Protein AF-W4IK57-F1 (afdb_monomer_lite)

Secondary structure (DSSP, 8-state):
--HHHHHHHHHHHHHHHHHHHHHHT---EE-SS---EE----------PBPGGG--TT-EEEEEEEEE-SSEEEEE-SBSSPEEEEHHHHHS-GGGSSS--PPPPP-TT-EEEEEEEEEEETTTTEEEEESS-HHHHHHHHHHTT-S-HHHHTTTS---HHHHHHHHHHHHHHHHHHHHHHHHHHHHHHHHH--

Sequence (194 aa):
MTYQQNIYKHKKNEEKIDEIKEKLGLQFQLNKDSQDLMYIKEENKKKKLKKITDFKIEDEVNGTVKFINEEGAYIDIGCKTLAFLNLGHYNKDPNNFLNNRKKKKIEINDYIKNLKIRKIDILNNRIEVSVYDMQGEACLRILNQQETLREQNKYIPCSSFITHNYHMINYIKKYNELKKKKKMYTIYLKKINS

pLDDT: mean 72.17, std 16.96, range [39.22, 96.5]

InterPro domains:
  IPR003029 S1 domain [SM00316] (56-132)
  IPR012340 Nucleic acid-binding, OB-fold [G3DSA:2.40.50.140] (39-135)
  IPR012340 Nucleic acid-binding, OB-fold [SSF50249] (52-134)

Organism: NCBI:txid1036726

Structure (mmCIF, N/CA/C/O backbone):
data_AF-W4IK57-F1
#
_entry.id   AF-W4IK57-F1
#
loop_
_atom_site.group_PDB
_atom_site.id
_atom_site.type_symbol
_atom_site.label_atom_id
_atom_site.label_alt_id
_atom_site.label_comp_id
_atom_site.label_asym_id
_atom_site.label_entity_id
_atom_site.label_seq_id
_atom_site.pdbx_PDB_ins_code
_atom_site.Cartn_x
_atom_site.Cartn_y
_atom_site.Cartn_z
_atom_site.occupancy
_atom_site.B_iso_or_equiv
_atom_site.auth_seq_id
_atom_site.auth_comp_id
_atom_site.auth_asym_id
_atom_site.auth_atom_id
_atom_site.pdbx_PDB_model_num
ATOM 1 N N . MET A 1 1 ? -47.002 24.600 49.546 1.00 46.81 1 MET A N 1
ATOM 2 C CA . MET A 1 1 ? -46.772 23.703 48.393 1.00 46.81 1 MET A CA 1
ATOM 3 C C . MET A 1 1 ? -46.466 22.319 48.934 1.00 46.81 1 MET A C 1
ATOM 5 O O . MET A 1 1 ? -45.585 22.192 49.772 1.00 46.81 1 MET A O 1
ATOM 9 N N . THR A 1 2 ? -47.289 21.337 48.578 1.00 42.53 2 THR A N 1
ATOM 10 C CA . THR A 1 2 ? -47.325 19.984 49.161 1.00 42.53 2 THR A CA 1
ATOM 11 C C . THR A 1 2 ? -46.172 19.107 48.655 1.00 42.53 2 THR A C 1
ATOM 13 O O . THR A 1 2 ? -45.685 19.298 47.543 1.00 42.53 2 THR A O 1
ATOM 16 N N . TYR A 1 3 ? -45.755 18.115 49.453 1.00 39.31 3 TYR A N 1
ATOM 17 C CA . TYR A 1 3 ? -44.656 17.168 49.171 1.00 39.31 3 TYR A CA 1
ATOM 18 C C . TYR A 1 3 ? -44.679 16.560 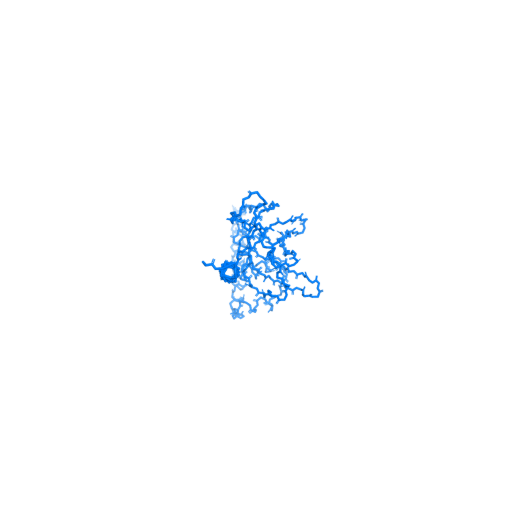47.750 1.00 39.31 3 TYR A C 1
ATOM 20 O O . TYR A 1 3 ? -43.630 16.353 47.143 1.00 39.31 3 TYR A O 1
ATOM 28 N N . GLN A 1 4 ? -45.865 16.340 47.173 1.00 39.22 4 GLN A N 1
ATOM 29 C CA . GLN A 1 4 ? -46.029 15.823 45.807 1.00 39.22 4 GLN A CA 1
ATOM 30 C C . GLN A 1 4 ? -45.520 16.780 44.713 1.00 39.22 4 GLN A C 1
ATOM 32 O O . GLN A 1 4 ? -45.022 16.317 43.688 1.00 39.22 4 GLN A O 1
ATOM 37 N N . GLN A 1 5 ? -45.584 18.100 44.924 1.00 40.47 5 GLN A N 1
ATOM 38 C CA . GLN A 1 5 ? -45.102 19.094 43.952 1.00 40.47 5 GLN A CA 1
ATOM 39 C C . GLN A 1 5 ? -43.566 19.106 43.852 1.00 40.47 5 GLN A C 1
ATOM 41 O O . GLN A 1 5 ? -43.027 19.353 42.773 1.00 40.47 5 GLN A O 1
ATOM 46 N N . ASN A 1 6 ? -42.862 18.773 44.940 1.00 43.53 6 ASN A N 1
ATOM 47 C CA . ASN A 1 6 ? -41.397 18.698 44.962 1.00 43.53 6 ASN A CA 1
ATOM 48 C C . ASN A 1 6 ? -40.867 17.433 44.264 1.00 43.53 6 ASN A C 1
ATOM 50 O O . ASN A 1 6 ? -39.885 17.514 43.530 1.00 43.53 6 ASN A O 1
ATOM 54 N N . ILE A 1 7 ? -41.558 16.295 44.401 1.00 42.56 7 ILE A N 1
ATOM 55 C CA . ILE A 1 7 ? -41.205 15.042 43.706 1.00 42.56 7 ILE A CA 1
ATOM 56 C C . ILE A 1 7 ? -41.394 15.190 42.187 1.00 42.56 7 ILE A C 1
ATOM 58 O O . ILE A 1 7 ? -40.529 14.790 41.410 1.00 42.56 7 ILE A O 1
ATOM 62 N N . TYR A 1 8 ? -42.489 15.830 41.754 1.00 42.59 8 TYR A N 1
ATOM 63 C CA . TYR A 1 8 ? -42.741 16.106 40.334 1.00 42.59 8 TYR A CA 1
ATOM 64 C C . TYR A 1 8 ? -41.705 17.059 39.721 1.00 42.59 8 TYR A C 1
ATOM 66 O O . TYR A 1 8 ? -41.295 16.858 38.579 1.00 42.59 8 TYR A O 1
ATOM 74 N N . LYS A 1 9 ? -41.252 18.080 40.464 1.00 41.81 9 LYS A N 1
ATOM 75 C CA . LYS A 1 9 ? -40.189 18.994 40.006 1.00 41.81 9 LYS A CA 1
ATOM 76 C C . LYS A 1 9 ? -38.824 18.307 39.889 1.00 41.81 9 LYS A C 1
ATOM 78 O O . LYS A 1 9 ? -38.106 18.604 38.940 1.00 41.81 9 LYS A O 1
ATOM 83 N N . HIS A 1 10 ? -38.487 17.391 40.801 1.00 44.09 10 HIS A N 1
ATOM 84 C CA . HIS A 1 10 ? -37.250 16.605 40.723 1.00 44.09 10 HIS A CA 1
ATOM 85 C C . HIS A 1 10 ? -37.247 15.640 39.528 1.00 44.09 10 HIS A C 1
ATOM 87 O O . HIS A 1 10 ? -36.314 15.688 38.730 1.00 44.09 10 HIS A O 1
ATOM 93 N N . LYS A 1 11 ? -38.324 14.863 39.324 1.00 47.03 11 LYS A N 1
ATOM 94 C CA . LYS A 1 11 ? -38.443 13.942 38.173 1.00 47.03 11 LYS A CA 1
ATOM 95 C C . LYS A 1 11 ? -38.359 14.652 36.820 1.00 47.03 11 LYS A C 1
ATOM 97 O O . LYS A 1 11 ? -37.667 14.198 35.918 1.00 47.03 11 LYS A O 1
ATOM 102 N N . LYS A 1 12 ? -39.014 15.811 36.695 1.00 45.22 12 LYS A N 1
ATOM 103 C CA . LYS A 1 12 ? -39.032 16.595 35.448 1.00 45.22 12 LYS A CA 1
ATOM 104 C C . LYS A 1 12 ? -37.672 17.224 35.105 1.00 45.22 12 LYS A C 1
ATOM 106 O O . LYS A 1 12 ? -37.439 17.588 33.954 1.00 45.22 12 LYS A O 1
ATOM 111 N N . ASN A 1 13 ? -36.790 17.385 36.096 1.00 52.31 13 ASN A N 1
ATOM 112 C CA . ASN A 1 13 ? -35.417 17.845 35.887 1.00 52.31 13 ASN A CA 1
ATOM 113 C C . ASN A 1 13 ? -34.471 16.692 35.522 1.00 52.31 13 ASN A C 1
ATOM 115 O O . ASN A 1 13 ? -33.588 16.910 34.699 1.00 52.31 13 ASN A O 1
ATOM 119 N N . GLU A 1 14 ? -34.667 15.484 36.061 1.00 54.06 14 GLU A N 1
ATOM 120 C CA . GLU A 1 14 ? -33.891 14.293 35.670 1.00 54.06 14 GLU A CA 1
ATOM 121 C C . GLU A 1 14 ? -34.110 13.926 34.194 1.00 54.06 14 GLU A C 1
ATOM 123 O O . GLU A 1 14 ? -33.135 13.783 33.459 1.00 54.06 14 GLU A O 1
ATOM 128 N N . GLU A 1 15 ? -35.365 13.912 33.725 1.00 53.97 15 GLU A N 1
ATOM 129 C CA . GLU A 1 15 ? -35.702 13.626 32.316 1.00 53.97 15 GLU A CA 1
ATOM 130 C C . GLU A 1 15 ? -35.037 14.618 31.342 1.00 53.97 15 GLU A C 1
ATOM 132 O O . GLU A 1 15 ? -34.512 14.230 30.300 1.00 53.97 15 GLU A O 1
ATOM 137 N N . LYS A 1 16 ? -34.970 15.907 31.707 1.00 62.59 16 LYS A N 1
ATOM 138 C CA . LYS A 1 16 ? -34.282 16.929 30.900 1.00 62.59 16 LYS A CA 1
ATOM 139 C C . LYS A 1 16 ? -32.769 16.768 30.892 1.00 62.59 16 LYS A C 1
ATOM 141 O O . LYS A 1 16 ? -32.129 17.082 29.892 1.00 62.59 16 LYS A O 1
ATOM 146 N N . ILE A 1 17 ? -32.184 16.348 32.010 1.00 62.62 17 ILE A N 1
ATOM 147 C CA . ILE A 1 17 ? -30.738 16.161 32.114 1.00 62.62 17 ILE A CA 1
ATOM 148 C C . ILE A 1 17 ? -30.309 15.001 31.215 1.00 62.62 17 ILE A C 1
ATOM 150 O O . ILE A 1 17 ? -29.312 15.136 30.512 1.00 62.62 17 ILE A O 1
ATOM 154 N N . ASP A 1 18 ? -31.064 13.906 31.174 1.00 64.19 18 ASP A N 1
ATOM 155 C CA . ASP A 1 18 ? -30.718 12.750 30.345 1.00 64.19 18 ASP A CA 1
ATOM 156 C C . ASP A 1 18 ? -30.836 13.046 28.838 1.00 64.19 18 ASP A C 1
ATOM 158 O O . ASP A 1 18 ? -29.925 12.698 28.084 1.00 64.19 18 ASP A O 1
ATOM 162 N N . GLU A 1 19 ? -31.837 13.823 28.405 1.00 67.19 19 GLU A N 1
ATOM 163 C CA . GLU A 1 19 ? -31.912 14.333 27.022 1.00 67.19 19 GLU A CA 1
ATOM 164 C C . GLU A 1 19 ? -30.722 15.242 26.655 1.00 67.19 19 GLU A C 1
ATOM 166 O O . GLU A 1 19 ? -30.210 15.213 25.530 1.00 67.19 19 GLU A O 1
ATOM 171 N N . ILE A 1 20 ? -30.261 16.069 27.601 1.00 65.00 20 ILE A N 1
ATOM 172 C CA . ILE A 1 20 ? -29.102 16.954 27.413 1.00 65.00 20 ILE A CA 1
ATOM 173 C C . ILE A 1 20 ? -27.806 16.134 27.327 1.00 65.00 20 ILE A C 1
ATOM 175 O O . ILE A 1 20 ? -26.961 16.423 26.476 1.00 65.00 20 ILE A O 1
ATOM 179 N N . LYS A 1 21 ? -27.655 15.088 28.151 1.00 63.75 21 LYS A N 1
ATOM 180 C CA . LYS A 1 21 ? -26.516 14.156 28.091 1.00 63.75 21 LYS A CA 1
ATOM 181 C C . LYS A 1 21 ? -26.449 13.436 26.748 1.00 63.75 21 LYS A C 1
ATOM 183 O O . LYS A 1 21 ? -25.367 13.332 26.171 1.00 63.75 21 LYS A O 1
ATOM 188 N N . GLU A 1 22 ? -27.593 12.987 26.235 1.00 65.94 22 GLU A N 1
ATOM 189 C CA . GLU A 1 22 ? -27.680 12.278 24.958 1.00 65.94 22 GLU A CA 1
ATOM 190 C C . GLU A 1 22 ? -27.356 13.200 23.771 1.00 65.94 22 GLU A C 1
ATOM 192 O O . GLU A 1 22 ? -26.532 12.842 22.928 1.00 65.94 22 GLU A O 1
ATOM 197 N N . LYS A 1 23 ? -27.887 14.434 23.752 1.00 67.25 23 LYS A N 1
ATOM 198 C CA . LYS A 1 23 ? -27.545 15.445 22.729 1.00 67.25 23 LYS A CA 1
ATOM 199 C C . LYS A 1 23 ? -26.074 15.850 22.733 1.00 67.25 23 LYS A C 1
ATOM 201 O O . LYS A 1 23 ? -25.518 16.119 21.670 1.00 67.25 23 LYS A O 1
ATOM 206 N N . LEU A 1 24 ? -25.456 15.935 23.909 1.00 59.22 24 LEU A N 1
ATOM 207 C CA . LEU A 1 24 ? -24.045 16.305 24.045 1.00 59.22 24 LEU A CA 1
ATOM 208 C C . LEU A 1 24 ? -23.099 15.107 23.864 1.00 59.22 24 LEU A C 1
ATOM 210 O O . LEU A 1 24 ? -21.902 15.306 23.673 1.00 59.22 24 LEU A O 1
ATOM 214 N N . GLY A 1 25 ? -23.615 13.874 23.901 1.00 53.94 25 GLY A N 1
ATOM 215 C CA . GLY A 1 25 ? -22.829 12.648 23.765 1.00 53.94 25 GLY A CA 1
ATOM 216 C C . GLY A 1 25 ? -21.861 12.394 24.925 1.00 53.94 25 GLY A C 1
ATOM 217 O O . GLY A 1 25 ? -20.880 11.673 24.729 1.00 53.94 25 GLY A O 1
ATOM 218 N N . LEU A 1 26 ? -22.124 12.986 26.097 1.00 57.41 26 LEU A N 1
ATOM 219 C CA . LEU A 1 26 ? -21.254 12.980 27.277 1.00 57.41 26 LEU A CA 1
ATOM 220 C C . LEU A 1 26 ? -21.851 12.124 28.404 1.00 57.41 26 LEU A C 1
ATOM 222 O O . LEU A 1 26 ? -23.035 12.220 28.721 1.00 57.41 26 LEU A O 1
ATOM 226 N N . GLN A 1 27 ? -21.011 11.309 29.041 1.00 53.41 27 GLN A N 1
ATOM 227 C CA . GLN A 1 27 ? -21.358 10.530 30.233 1.00 53.41 27 GLN A CA 1
ATOM 228 C C . GLN A 1 27 ? -20.877 11.288 31.479 1.00 53.41 27 GLN A C 1
ATOM 230 O O . GLN A 1 27 ? -19.685 11.555 31.614 1.00 53.41 27 GLN A O 1
ATOM 235 N N . PHE A 1 28 ? -21.791 11.621 32.392 1.00 54.84 28 PHE A N 1
ATOM 236 C CA . PHE A 1 28 ? -21.461 12.264 33.669 1.00 54.84 28 PHE A CA 1
ATOM 237 C C . PHE A 1 28 ? -21.704 11.282 34.816 1.00 54.84 28 PHE A C 1
ATOM 239 O O . PHE A 1 28 ? -22.744 10.623 34.847 1.00 54.84 28 PHE A O 1
ATOM 246 N N . GLN A 1 29 ? -20.775 11.208 35.769 1.00 54.28 29 GLN A N 1
ATOM 247 C CA . GLN A 1 29 ? -20.995 10.540 37.053 1.00 54.28 29 GLN A CA 1
ATOM 248 C C . GLN A 1 29 ? -21.170 11.583 38.157 1.00 54.28 29 GLN A C 1
ATOM 250 O O . GLN A 1 29 ? -20.551 12.645 38.125 1.00 54.28 29 GLN A O 1
ATOM 255 N N . LEU A 1 30 ? -22.031 11.264 39.123 1.00 51.97 30 LEU A N 1
ATOM 256 C CA . LEU A 1 30 ? -22.224 12.051 40.337 1.00 51.97 30 LEU A CA 1
ATOM 257 C C . LEU A 1 30 ? -21.128 11.691 41.341 1.00 51.97 30 LEU A C 1
ATOM 259 O O . LEU A 1 30 ? -20.872 10.507 41.581 1.00 51.97 30 LEU A O 1
ATOM 263 N N . ASN A 1 31 ? -20.488 12.701 41.925 1.00 47.56 31 ASN A N 1
ATOM 264 C CA . ASN A 1 31 ? -19.551 12.485 43.017 1.00 47.56 31 ASN A CA 1
ATOM 265 C C . ASN A 1 31 ? -20.332 12.080 44.284 1.00 47.56 31 ASN A C 1
ATOM 267 O O . ASN A 1 31 ? -21.442 12.558 44.515 1.00 47.56 31 ASN A O 1
ATOM 271 N N . LYS A 1 32 ? -19.789 11.167 45.098 1.00 54.94 32 LYS A N 1
ATOM 272 C CA . LYS A 1 32 ? -20.496 10.673 46.297 1.00 54.94 32 LYS A CA 1
ATOM 273 C C . LYS A 1 32 ? -20.565 11.717 47.418 1.00 54.94 32 LYS A C 1
ATOM 275 O O . LYS A 1 32 ? -21.473 11.634 48.239 1.00 54.94 32 LYS A O 1
ATOM 280 N N . ASP A 1 33 ? -19.675 12.711 47.389 1.00 56.62 33 ASP A N 1
ATOM 281 C CA . ASP A 1 33 ? -19.548 13.727 48.442 1.00 56.62 33 ASP A CA 1
ATOM 282 C C . ASP A 1 33 ? -20.105 15.108 48.047 1.00 56.62 33 ASP A C 1
ATOM 284 O O . ASP A 1 33 ? -20.396 15.931 48.913 1.00 56.62 33 ASP A O 1
ATOM 288 N N . SER A 1 34 ? -20.319 15.369 46.754 1.00 56.97 34 SER A N 1
ATOM 289 C CA . SER A 1 34 ? -21.008 16.569 46.271 1.00 56.97 34 SER A CA 1
ATOM 290 C C . SER A 1 34 ? -21.858 16.230 45.046 1.00 56.97 34 SER A C 1
ATOM 292 O O . SER A 1 34 ? -21.404 15.556 44.126 1.00 56.97 34 SER A O 1
ATOM 294 N N . GLN A 1 35 ? -23.109 16.696 45.010 1.00 56.97 35 GLN A N 1
ATOM 295 C CA . GLN A 1 35 ? -24.047 16.487 43.891 1.00 56.97 35 GLN A CA 1
ATOM 296 C C . GLN A 1 35 ? -23.666 17.279 42.619 1.00 56.97 35 GLN A C 1
ATOM 298 O O . GLN A 1 35 ? -24.516 17.555 41.773 1.00 56.97 35 GLN A O 1
ATOM 303 N N . ASP A 1 36 ? -22.394 17.645 42.471 1.00 58.22 36 ASP A N 1
ATOM 304 C CA . ASP A 1 36 ? -21.886 18.407 41.341 1.00 58.22 36 ASP A CA 1
ATOM 305 C C . ASP A 1 36 ? -21.540 17.470 40.177 1.00 58.22 36 ASP A C 1
ATOM 307 O O . ASP A 1 36 ? -20.894 16.430 40.337 1.00 58.22 36 ASP A O 1
ATOM 311 N N . LEU A 1 37 ? -21.971 17.847 38.972 1.00 57.91 37 LEU A N 1
ATOM 312 C CA . LEU A 1 37 ? -21.648 17.135 37.736 1.00 57.91 37 LEU A CA 1
ATOM 313 C C . LEU A 1 37 ? -20.212 17.478 37.315 1.00 57.91 37 LEU A C 1
ATOM 315 O O . LEU A 1 37 ? -19.945 18.598 36.882 1.00 57.91 37 LEU A O 1
ATOM 319 N N . MET A 1 38 ? -19.285 16.520 37.395 1.00 56.66 38 MET A N 1
ATOM 320 C CA . MET A 1 38 ? -17.921 16.705 36.886 1.00 56.66 38 MET A CA 1
ATOM 321 C C . MET A 1 38 ? -17.820 16.253 35.419 1.00 56.66 38 MET A C 1
ATOM 323 O O . MET A 1 38 ? -18.253 15.155 35.068 1.00 56.66 38 MET A O 1
ATOM 327 N N . TYR A 1 39 ? -17.227 17.086 34.551 1.00 50.75 39 TYR A N 1
ATOM 328 C CA . TYR A 1 39 ? -16.867 16.692 33.183 1.00 50.75 39 TYR A CA 1
ATOM 329 C C . TYR A 1 39 ? -15.747 15.648 33.237 1.00 50.75 39 TYR A C 1
ATOM 331 O O . TYR A 1 39 ? -14.595 15.971 33.532 1.00 50.75 39 TYR A O 1
ATOM 339 N N . ILE A 1 40 ? -16.076 14.395 32.929 1.00 53.38 40 ILE A N 1
ATOM 340 C CA . ILE A 1 40 ? -15.070 13.371 32.666 1.00 53.38 40 ILE A CA 1
ATOM 341 C C . ILE A 1 40 ? -14.587 13.621 31.239 1.00 53.38 40 ILE A C 1
ATOM 343 O O . ILE A 1 40 ? -15.314 13.384 30.275 1.00 53.38 40 ILE A O 1
ATOM 347 N N . LYS A 1 41 ? -13.358 14.131 31.095 1.00 51.22 41 LYS A N 1
ATOM 348 C CA . LYS A 1 41 ? -12.648 14.143 29.812 1.00 51.22 41 LYS A CA 1
ATOM 349 C C . LYS A 1 41 ? -12.646 12.704 29.315 1.00 51.22 41 LYS A C 1
ATOM 351 O O . LYS A 1 41 ? -11.975 11.885 29.930 1.00 51.22 41 LYS A O 1
ATOM 356 N N . GLU A 1 42 ? -13.439 12.401 28.283 1.00 51.84 42 GLU A N 1
ATOM 357 C CA . GLU A 1 42 ? -13.600 11.038 27.770 1.00 51.84 42 GLU A CA 1
ATOM 358 C C . GLU A 1 42 ? -12.218 10.413 27.552 1.00 51.84 42 GLU A C 1
ATOM 360 O O . GLU A 1 42 ? -11.521 10.722 26.581 1.00 51.84 42 GLU A O 1
ATOM 365 N N . GLU A 1 43 ? -11.799 9.538 28.464 1.00 48.25 43 GLU A N 1
ATOM 366 C CA . GLU A 1 43 ? -10.648 8.691 28.227 1.00 48.25 43 GLU A CA 1
ATOM 367 C C . GLU A 1 43 ? -11.058 7.706 27.142 1.00 48.25 43 GLU A C 1
ATOM 369 O O . GLU A 1 43 ? -11.754 6.725 27.382 1.00 48.25 43 GLU A O 1
ATOM 374 N N . ASN A 1 44 ? -10.659 8.045 25.915 1.00 51.19 44 ASN A N 1
ATOM 375 C CA . ASN A 1 44 ? -10.627 7.191 24.741 1.00 51.19 44 ASN A CA 1
ATOM 376 C C . ASN A 1 44 ? -11.846 6.266 24.618 1.00 51.19 44 ASN A C 1
ATOM 378 O O . ASN A 1 44 ? -11.741 5.066 24.888 1.00 51.19 44 ASN A O 1
ATOM 382 N N . LYS A 1 45 ? -12.973 6.776 24.086 1.00 54.44 45 LYS A N 1
ATOM 383 C CA . LYS A 1 45 ? -13.941 5.912 23.382 1.00 54.44 45 LYS A CA 1
ATOM 384 C C . LYS A 1 45 ? -13.116 4.969 22.508 1.00 54.44 45 LYS A C 1
ATOM 386 O O . LYS A 1 45 ? -12.468 5.439 21.571 1.00 54.44 45 LYS A O 1
ATOM 391 N N . LYS A 1 46 ? -13.067 3.673 22.856 1.00 59.06 46 LYS A N 1
ATOM 392 C CA . LYS A 1 46 ? -12.307 2.660 22.110 1.00 59.06 46 LYS A CA 1
ATOM 393 C C . LYS A 1 46 ? -12.729 2.790 20.654 1.00 59.06 46 LYS A C 1
ATOM 395 O O . LYS A 1 46 ? -13.839 2.392 20.301 1.00 59.06 46 LYS A O 1
ATOM 400 N N . LYS A 1 47 ? -11.880 3.414 19.827 1.00 68.06 47 LYS A N 1
ATOM 401 C CA . LYS A 1 47 ? -12.171 3.616 18.409 1.00 68.06 47 LYS A CA 1
ATOM 402 C C . LYS A 1 47 ? -12.430 2.235 17.833 1.00 68.06 47 LYS A C 1
ATOM 404 O O . LYS A 1 47 ? -11.564 1.364 17.885 1.00 68.06 47 LYS A O 1
ATOM 409 N N . LYS A 1 48 ? -13.654 2.017 17.356 1.00 80.75 48 LYS A N 1
ATOM 410 C CA . LYS A 1 48 ? -14.048 0.747 16.756 1.00 80.75 48 LYS A CA 1
ATOM 411 C C . LYS A 1 48 ? -13.147 0.520 15.545 1.00 80.75 48 LYS A C 1
ATOM 413 O O . LYS A 1 48 ? -13.222 1.273 14.578 1.00 80.75 48 LYS A O 1
ATOM 418 N N . LEU A 1 49 ? -12.273 -0.481 15.635 1.00 87.31 49 LEU A N 1
ATOM 419 C CA . LEU A 1 49 ? -11.356 -0.831 14.555 1.00 87.31 49 LEU A CA 1
ATOM 420 C C . LEU A 1 49 ? -12.153 -1.257 13.319 1.00 87.31 49 LEU A C 1
ATOM 422 O O . LEU A 1 49 ? -13.103 -2.046 13.426 1.00 87.31 49 LEU A O 1
ATOM 426 N N . LYS A 1 50 ? -11.747 -0.740 12.157 1.00 90.06 50 LYS A N 1
ATOM 427 C CA . LYS A 1 50 ? -12.341 -1.077 10.860 1.00 90.06 50 LYS A CA 1
ATOM 428 C C . LYS A 1 50 ? -12.023 -2.524 10.481 1.00 90.06 50 LYS A C 1
ATOM 430 O O . LYS A 1 50 ? -11.001 -3.078 10.894 1.00 90.06 50 LYS A O 1
ATOM 435 N N . LYS A 1 51 ? -12.907 -3.162 9.717 1.00 90.56 51 LYS A N 1
ATOM 436 C CA . LYS A 1 51 ? -12.643 -4.467 9.098 1.00 90.56 51 LYS A CA 1
ATOM 437 C C . LYS A 1 51 ? -11.812 -4.271 7.830 1.00 90.56 51 LYS A C 1
ATOM 439 O O . LYS A 1 51 ? -11.856 -3.213 7.217 1.00 90.56 51 LYS A O 1
ATOM 444 N N . ILE A 1 52 ? -11.125 -5.325 7.393 1.00 90.69 52 ILE A N 1
ATOM 445 C CA . ILE A 1 52 ? -10.365 -5.325 6.134 1.00 90.69 52 ILE A CA 1
ATOM 446 C C . ILE A 1 52 ? -11.234 -4.987 4.911 1.00 90.69 52 ILE A C 1
ATOM 448 O O . ILE A 1 52 ? -10.776 -4.321 3.992 1.00 90.69 52 ILE A O 1
ATOM 452 N N . THR A 1 53 ? -12.508 -5.383 4.935 1.00 89.38 53 THR A N 1
ATOM 453 C CA . THR A 1 53 ? -13.501 -5.109 3.884 1.00 89.38 53 THR A CA 1
ATOM 454 C C . THR A 1 53 ? -13.899 -3.641 3.775 1.00 89.38 53 THR A C 1
ATOM 456 O O . THR A 1 53 ? -14.516 -3.256 2.788 1.00 89.38 53 THR A O 1
ATOM 459 N N . ASP A 1 54 ? -13.587 -2.832 4.789 1.00 91.44 54 ASP A N 1
ATOM 460 C CA . ASP A 1 54 ? -13.927 -1.408 4.813 1.00 91.44 54 ASP A CA 1
ATOM 461 C C . ASP A 1 54 ? -12.890 -0.566 4.053 1.00 91.44 54 ASP A C 1
ATOM 463 O O . ASP A 1 54 ? -13.070 0.641 3.898 1.00 91.44 54 ASP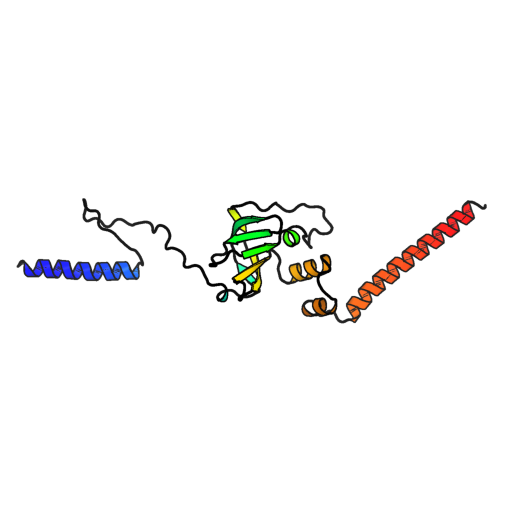 A O 1
ATOM 467 N N . PHE A 1 55 ? -11.805 -1.201 3.605 1.00 92.31 55 PHE A N 1
ATOM 468 C CA . PHE A 1 55 ? -10.722 -0.591 2.853 1.00 92.31 55 PHE A CA 1
ATOM 469 C C . PHE A 1 55 ? -10.762 -1.027 1.389 1.00 92.31 55 PHE A C 1
ATOM 471 O O . PHE A 1 55 ? -11.167 -2.146 1.061 1.00 92.31 55 PHE A O 1
ATOM 478 N N . LYS A 1 56 ? -10.292 -0.148 0.509 1.00 92.44 56 LYS A N 1
ATOM 479 C CA . LYS A 1 56 ? -10.111 -0.401 -0.920 1.00 92.44 56 LYS A CA 1
ATOM 480 C C . LYS A 1 56 ? -8.656 -0.181 -1.316 1.00 92.44 56 LYS A C 1
ATOM 482 O O . LYS A 1 56 ? -7.897 0.510 -0.641 1.00 92.44 56 LYS A O 1
ATOM 487 N N . ILE A 1 57 ? -8.259 -0.808 -2.419 1.00 89.12 57 ILE A N 1
ATOM 488 C CA . ILE A 1 57 ? -6.953 -0.550 -3.037 1.00 89.12 57 ILE A CA 1
ATOM 489 C C . ILE A 1 57 ? -6.899 0.936 -3.441 1.00 89.12 57 ILE A C 1
ATOM 491 O O . ILE A 1 57 ? -7.913 1.480 -3.873 1.00 89.12 57 ILE A O 1
ATOM 495 N N . GLU A 1 58 ? -5.732 1.562 -3.284 1.00 87.00 58 GLU A N 1
ATOM 496 C CA . GLU A 1 58 ? -5.447 3.002 -3.446 1.00 87.00 58 GLU A CA 1
ATOM 497 C C . GLU A 1 58 ? -5.998 3.949 -2.366 1.00 87.00 58 GLU A C 1
ATOM 499 O O . GLU A 1 58 ? -5.705 5.153 -2.413 1.00 87.00 58 GLU A O 1
ATOM 504 N N . ASP A 1 59 ? -6.726 3.443 -1.364 1.00 91.88 59 ASP A N 1
ATOM 505 C CA . ASP A 1 59 ? -7.141 4.273 -0.230 1.00 91.88 59 ASP A CA 1
ATOM 506 C C . ASP A 1 59 ? -5.917 4.863 0.482 1.00 91.88 59 ASP A C 1
ATOM 508 O O . ASP A 1 59 ? -4.902 4.188 0.691 1.00 91.88 59 ASP A O 1
ATOM 512 N N . GLU A 1 60 ? -6.037 6.130 0.882 1.00 94.19 60 GLU A N 1
ATOM 513 C CA . GLU A 1 60 ? -5.043 6.803 1.712 1.00 94.19 60 GLU A CA 1
ATOM 514 C C . GLU A 1 60 ? -5.320 6.551 3.183 1.00 94.19 60 GLU A C 1
ATOM 516 O O . GLU A 1 60 ? -6.398 6.842 3.709 1.00 94.19 60 GLU A O 1
ATOM 521 N N . VAL A 1 61 ? -4.309 6.030 3.862 1.00 94.50 61 VAL A N 1
ATOM 522 C CA . VAL A 1 61 ? -4.343 5.755 5.287 1.00 94.50 61 VAL A CA 1
ATOM 523 C C . VAL A 1 61 ? -3.125 6.357 5.963 1.00 94.50 61 VAL A C 1
ATOM 525 O O . VAL A 1 61 ? -2.052 6.512 5.387 1.00 94.50 61 VAL A O 1
ATOM 528 N N . ASN A 1 62 ? -3.297 6.700 7.230 1.00 95.56 62 ASN A N 1
ATOM 529 C CA . ASN A 1 62 ? -2.198 7.084 8.097 1.00 95.56 62 ASN A CA 1
ATOM 530 C C . AS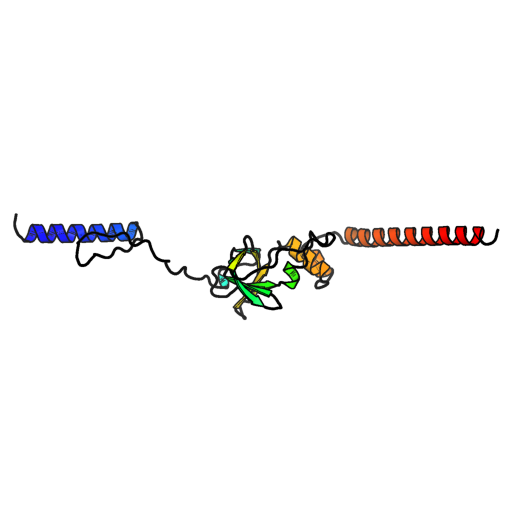N A 1 62 ? -2.041 6.000 9.151 1.00 95.56 62 ASN A C 1
ATOM 532 O O . ASN A 1 62 ? -3.034 5.380 9.542 1.00 95.56 62 ASN A O 1
ATOM 536 N N . GLY A 1 63 ? -0.828 5.801 9.648 1.00 94.69 63 GLY A N 1
ATOM 537 C CA . GLY A 1 63 ? -0.630 4.787 10.664 1.00 94.69 63 GLY A CA 1
ATOM 538 C C . GLY A 1 63 ? 0.639 4.937 11.473 1.00 94.69 63 GLY A C 1
ATOM 539 O O . GLY A 1 63 ? 1.551 5.684 11.124 1.00 94.69 63 GLY A O 1
ATOM 540 N N . THR A 1 64 ? 0.667 4.208 12.581 1.00 96.50 64 THR A N 1
ATOM 541 C CA . THR A 1 64 ? 1.804 4.166 13.498 1.00 96.50 64 THR A CA 1
ATOM 542 C C . THR A 1 64 ? 2.485 2.814 13.403 1.00 96.50 64 THR A C 1
ATOM 544 O O . THR A 1 64 ? 1.830 1.776 13.503 1.00 96.50 64 THR A O 1
ATOM 547 N N . VAL A 1 65 ? 3.803 2.814 13.246 1.00 96.44 65 VAL A N 1
ATOM 548 C CA . VAL A 1 65 ? 4.603 1.589 13.206 1.00 96.44 65 VAL A CA 1
ATOM 549 C C . VAL A 1 65 ? 4.553 0.917 14.574 1.00 96.44 65 VAL A C 1
ATOM 551 O O . VAL A 1 65 ? 4.917 1.516 15.584 1.00 96.44 65 VAL A O 1
ATOM 554 N N . LYS A 1 66 ? 4.094 -0.332 14.621 1.00 95.94 66 LYS A N 1
ATOM 555 C CA . LYS A 1 66 ? 4.017 -1.124 15.856 1.00 95.94 66 LYS A CA 1
ATOM 556 C C . LYS A 1 66 ? 5.168 -2.102 15.986 1.00 95.94 66 LYS A C 1
ATOM 558 O O . LYS A 1 66 ? 5.613 -2.373 17.095 1.00 95.94 66 LYS A O 1
ATOM 563 N N . PHE A 1 67 ? 5.628 -2.639 14.864 1.00 94.19 67 PHE A N 1
ATOM 564 C CA . PHE A 1 67 ? 6.592 -3.726 14.851 1.00 94.19 67 PHE A CA 1
ATOM 565 C C . PHE A 1 67 ? 7.386 -3.728 13.544 1.00 94.19 67 PHE A C 1
ATOM 567 O O . PHE A 1 67 ? 6.868 -3.306 12.512 1.00 94.19 67 PHE A O 1
ATOM 574 N N . ILE A 1 68 ? 8.642 -4.170 13.581 1.00 94.12 68 ILE A N 1
ATOM 575 C CA . ILE A 1 68 ? 9.545 -4.181 12.423 1.00 94.12 68 ILE A CA 1
ATOM 576 C C . ILE A 1 68 ? 10.288 -5.516 12.395 1.00 94.12 68 ILE A C 1
ATOM 578 O O . ILE A 1 68 ? 10.884 -5.904 13.395 1.00 94.12 68 ILE A O 1
ATOM 582 N N . ASN A 1 69 ? 10.279 -6.162 11.230 1.00 92.62 69 ASN A N 1
ATOM 583 C CA . ASN A 1 69 ? 11.034 -7.369 10.908 1.00 92.62 69 ASN A CA 1
ATOM 584 C C . ASN A 1 69 ? 12.064 -7.092 9.810 1.00 92.62 69 ASN A C 1
ATOM 586 O O . ASN A 1 69 ? 12.101 -6.008 9.229 1.00 92.62 69 ASN A O 1
ATOM 590 N N . GLU A 1 70 ? 12.864 -8.107 9.484 1.00 86.88 70 GLU A N 1
ATOM 591 C CA . GLU A 1 70 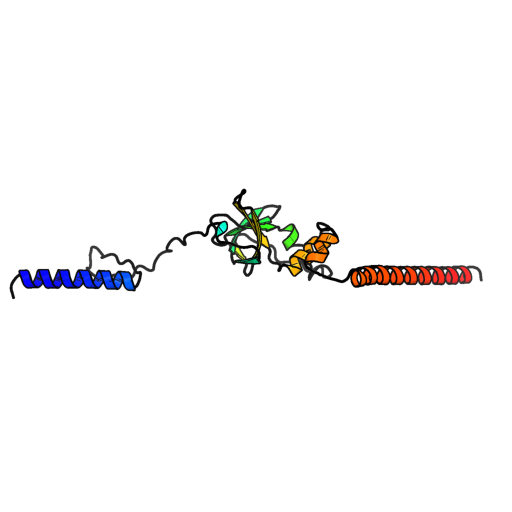? 13.826 -8.067 8.376 1.00 86.88 70 GLU A CA 1
ATOM 592 C C . GLU A 1 70 ? 13.155 -7.768 7.024 1.00 86.88 70 GLU A C 1
ATOM 594 O O . GLU A 1 70 ? 13.694 -7.017 6.213 1.00 86.88 70 GLU A O 1
ATOM 599 N N . GLU A 1 71 ? 11.951 -8.304 6.795 1.00 85.94 71 GLU A N 1
ATOM 600 C CA . GLU A 1 71 ? 11.222 -8.139 5.531 1.00 85.94 71 GLU A CA 1
ATOM 601 C C . GLU A 1 71 ? 10.461 -6.804 5.429 1.00 85.94 71 GLU A C 1
ATOM 603 O O . GLU A 1 71 ? 10.282 -6.253 4.336 1.00 85.94 71 GLU A O 1
ATOM 608 N N . GLY A 1 72 ? 9.977 -6.264 6.551 1.00 91.31 72 GLY A N 1
ATOM 609 C CA . GLY A 1 72 ? 9.049 -5.137 6.523 1.00 91.31 72 GLY A CA 1
ATOM 610 C C . GLY A 1 72 ? 8.612 -4.601 7.883 1.00 91.31 72 GLY A C 1
ATOM 611 O O . GLY A 1 72 ? 8.943 -5.148 8.933 1.00 91.31 72 GLY A O 1
ATOM 612 N N . ALA A 1 73 ? 7.840 -3.518 7.849 1.00 94.75 73 ALA A N 1
ATOM 613 C CA . ALA A 1 73 ? 7.260 -2.865 9.017 1.00 94.75 73 ALA A CA 1
ATOM 614 C C . ALA A 1 73 ? 5.747 -3.114 9.091 1.00 94.75 73 ALA A C 1
ATOM 616 O O . ALA A 1 73 ? 5.042 -3.020 8.090 1.00 94.75 73 ALA A O 1
ATOM 617 N N . TYR A 1 74 ? 5.240 -3.393 10.286 1.00 96.25 74 TYR A N 1
ATOM 618 C CA . TYR A 1 74 ? 3.821 -3.567 10.572 1.00 96.25 74 TYR A CA 1
ATOM 619 C C . TYR A 1 74 ? 3.252 -2.295 11.197 1.00 96.25 74 TYR A C 1
ATOM 621 O O . TYR A 1 74 ? 3.739 -1.808 12.222 1.00 96.25 74 TYR A O 1
ATOM 629 N N . ILE A 1 75 ? 2.210 -1.762 10.572 1.00 96.31 75 ILE A N 1
ATOM 630 C CA . ILE A 1 75 ? 1.665 -0.434 10.821 1.00 96.31 75 ILE A CA 1
ATOM 631 C C . ILE A 1 75 ? 0.206 -0.564 11.252 1.00 96.31 75 ILE A C 1
ATOM 633 O O . ILE A 1 75 ? -0.607 -1.207 10.589 1.00 96.31 75 ILE A O 1
ATOM 637 N N . ASP A 1 76 ? -0.136 0.075 12.362 1.00 95.62 76 ASP A N 1
ATOM 638 C CA . ASP A 1 76 ? -1.518 0.235 12.794 1.00 95.62 76 ASP A CA 1
ATOM 639 C C . ASP A 1 76 ? -2.159 1.403 12.042 1.00 95.62 76 ASP A C 1
ATOM 641 O O . ASP A 1 76 ? -1.823 2.565 12.278 1.00 95.62 76 ASP A O 1
ATOM 645 N N . ILE A 1 77 ? -3.073 1.072 11.131 1.00 94.50 77 ILE A N 1
ATOM 646 C CA . ILE A 1 77 ? -3.845 2.020 10.313 1.00 94.50 77 ILE A CA 1
ATOM 647 C C . ILE A 1 77 ? -5.290 2.194 10.820 1.00 94.50 77 ILE A C 1
ATOM 649 O O . ILE A 1 77 ? -6.151 2.711 10.107 1.00 94.50 77 ILE A O 1
ATOM 653 N N . GLY A 1 78 ? -5.604 1.710 12.028 1.00 90.81 78 GLY A N 1
ATOM 654 C CA . GLY A 1 78 ? -6.972 1.674 12.558 1.00 90.81 78 GLY A CA 1
ATOM 655 C C . GLY A 1 78 ? -7.837 0.536 12.000 1.00 90.81 78 GLY A C 1
ATOM 656 O O . GLY A 1 78 ? -9.066 0.565 12.128 1.00 90.81 78 GLY A O 1
ATOM 657 N N . CYS A 1 79 ? -7.208 -0.467 11.383 1.00 92.00 79 CYS A N 1
ATOM 658 C CA . CYS A 1 79 ? -7.827 -1.741 11.023 1.00 92.00 79 CYS A CA 1
ATOM 659 C C . CYS A 1 79 ? -7.673 -2.743 12.178 1.00 92.00 79 CYS A C 1
ATOM 661 O O . CYS A 1 79 ? -6.782 -2.621 13.015 1.00 92.00 79 CYS A O 1
ATOM 663 N N . LYS A 1 80 ? -8.522 -3.772 12.217 1.00 91.31 80 LYS A N 1
ATOM 664 C CA . LYS A 1 80 ? -8.340 -4.916 13.124 1.00 91.31 80 LYS A CA 1
ATOM 665 C C . LYS A 1 80 ? -7.016 -5.654 12.904 1.00 91.31 80 LYS A C 1
ATOM 667 O O . LYS A 1 80 ? -6.536 -6.295 13.833 1.00 91.31 80 LYS A O 1
ATOM 672 N N . THR A 1 81 ? -6.455 -5.594 11.699 1.00 92.06 81 THR A N 1
ATOM 673 C CA . THR A 1 81 ? -5.155 -6.178 11.360 1.00 92.06 81 THR A CA 1
ATOM 674 C C . THR A 1 81 ? -4.110 -5.104 11.103 1.00 92.06 81 THR A C 1
ATOM 676 O O . THR A 1 81 ? -4.423 -4.015 10.625 1.00 92.06 81 THR A O 1
ATOM 679 N N . LEU A 1 82 ? -2.854 -5.416 11.427 1.00 94.75 82 LEU A N 1
ATOM 680 C CA . LEU A 1 82 ? -1.727 -4.549 11.102 1.00 94.75 82 LEU A CA 1
ATOM 681 C C . LEU A 1 82 ? -1.449 -4.617 9.599 1.00 94.75 82 LEU A C 1
ATOM 683 O O . LEU A 1 82 ? -1.408 -5.701 9.015 1.00 94.75 82 LEU A O 1
ATOM 687 N N . ALA A 1 83 ? -1.243 -3.457 8.987 1.00 95.38 83 ALA A N 1
ATOM 688 C CA . ALA A 1 83 ? -0.844 -3.351 7.596 1.00 95.38 83 ALA A CA 1
ATOM 689 C C . ALA A 1 83 ? 0.664 -3.584 7.457 1.00 95.38 83 ALA A C 1
ATOM 691 O O . ALA A 1 83 ? 1.446 -3.125 8.285 1.00 95.38 83 ALA A O 1
ATOM 692 N N . PHE A 1 84 ? 1.077 -4.281 6.408 1.00 95.56 84 PHE A N 1
ATOM 693 C CA . PHE A 1 84 ? 2.471 -4.597 6.134 1.00 95.56 84 PHE A CA 1
ATOM 694 C C . PHE A 1 84 ? 3.061 -3.629 5.106 1.00 95.56 84 PHE A C 1
ATOM 696 O O . PHE A 1 84 ? 2.533 -3.482 4.004 1.00 95.56 84 PHE A O 1
ATOM 703 N N . LEU A 1 85 ? 4.175 -2.995 5.457 1.00 92.94 85 LEU A N 1
ATOM 704 C CA . LEU A 1 85 ? 4.993 -2.167 4.579 1.00 92.94 85 LEU A CA 1
ATOM 705 C C . LEU A 1 85 ? 6.289 -2.912 4.249 1.00 92.94 85 LEU A C 1
ATOM 707 O O . LEU A 1 85 ? 7.112 -3.161 5.130 1.00 92.94 85 LEU A O 1
ATOM 711 N N . ASN A 1 86 ? 6.505 -3.220 2.973 1.00 90.00 86 ASN A N 1
ATOM 712 C CA . ASN A 1 86 ? 7.719 -3.898 2.521 1.00 90.00 86 ASN A CA 1
ATOM 713 C C . ASN A 1 86 ? 8.928 -2.940 2.552 1.00 90.00 86 ASN A C 1
ATOM 715 O O . ASN A 1 86 ? 8.973 -1.948 1.815 1.00 90.00 86 ASN A O 1
ATOM 719 N N . LEU A 1 87 ? 9.936 -3.250 3.376 1.00 87.31 87 LEU A N 1
ATOM 720 C CA . LEU A 1 87 ? 11.132 -2.410 3.529 1.00 87.31 87 LEU A CA 1
ATOM 721 C C . LEU A 1 87 ? 12.046 -2.458 2.298 1.00 87.31 87 LEU A C 1
ATOM 723 O O . LEU A 1 87 ? 12.706 -1.468 1.977 1.00 87.31 87 LEU A O 1
ATOM 727 N N . GLY A 1 88 ? 12.056 -3.578 1.574 1.00 79.25 88 GLY A N 1
ATOM 728 C CA . GLY A 1 88 ? 12.774 -3.715 0.309 1.00 79.25 88 GLY A CA 1
ATOM 729 C C . GLY A 1 88 ? 12.270 -2.737 -0.754 1.00 79.25 88 GLY A C 1
ATOM 730 O O . GLY A 1 88 ? 13.073 -2.185 -1.504 1.00 79.25 88 GLY A O 1
ATOM 731 N N . HIS A 1 89 ? 10.961 -2.469 -0.786 1.00 78.00 89 HIS A N 1
ATOM 732 C CA . HIS A 1 89 ? 10.379 -1.446 -1.662 1.00 78.00 89 HIS A CA 1
ATOM 733 C C . HIS A 1 89 ? 10.633 -0.040 -1.120 1.00 78.00 89 HIS A C 1
ATOM 735 O O . HIS A 1 89 ? 11.056 0.837 -1.866 1.00 78.00 89 HIS A O 1
ATOM 741 N N . TYR A 1 90 ? 10.452 0.166 0.187 1.00 81.94 90 TYR A N 1
ATOM 742 C CA . TYR A 1 90 ? 10.675 1.464 0.828 1.00 81.94 90 TYR A CA 1
ATOM 743 C C . TYR A 1 90 ? 12.089 2.022 0.590 1.00 81.94 90 TYR A C 1
ATOM 745 O O . TYR A 1 90 ? 12.245 3.217 0.329 1.00 81.94 90 TYR A O 1
ATOM 753 N N . ASN A 1 91 ? 13.109 1.161 0.664 1.00 78.00 91 ASN A N 1
ATOM 754 C CA . ASN A 1 91 ? 14.512 1.546 0.509 1.00 78.00 91 ASN A CA 1
ATOM 755 C C . ASN A 1 91 ? 14.922 1.801 -0.951 1.00 78.00 91 ASN A C 1
ATOM 757 O O . ASN A 1 91 ? 15.887 2.526 -1.192 1.00 78.00 91 ASN A O 1
ATOM 761 N N . LYS A 1 92 ? 14.219 1.212 -1.926 1.00 71.94 92 LYS A N 1
ATOM 762 C CA . LYS A 1 92 ? 14.531 1.326 -3.358 1.00 71.94 92 LYS A CA 1
ATOM 763 C C . LYS A 1 92 ? 13.742 2.464 -3.987 1.00 71.94 92 LYS A C 1
ATOM 765 O O . LYS A 1 92 ? 12.801 2.252 -4.739 1.00 71.94 92 LYS A O 1
ATOM 770 N N . ASP A 1 93 ? 14.122 3.687 -3.657 1.00 69.06 93 ASP A N 1
ATOM 771 C CA . ASP A 1 93 ? 13.364 4.857 -4.075 1.00 69.06 93 ASP A CA 1
ATOM 772 C C . ASP A 1 93 ? 13.557 5.187 -5.567 1.00 69.06 93 ASP A C 1
ATOM 774 O O . ASP A 1 93 ? 14.673 5.549 -5.948 1.00 69.06 93 ASP A O 1
ATOM 778 N N . PRO A 1 94 ? 12.513 5.111 -6.423 1.00 65.06 94 PRO A N 1
ATOM 779 C CA . PRO A 1 94 ? 12.654 5.377 -7.856 1.00 65.06 94 PRO A CA 1
ATOM 780 C C . PRO A 1 94 ? 13.156 6.801 -8.133 1.00 65.06 94 PRO A C 1
ATOM 782 O O . PRO A 1 94 ? 13.971 7.004 -9.031 1.00 65.06 94 PRO A O 1
ATOM 785 N N . ASN A 1 95 ? 12.765 7.773 -7.302 1.00 64.62 95 ASN A N 1
ATOM 786 C CA . ASN A 1 95 ? 13.195 9.170 -7.432 1.00 64.62 95 ASN A CA 1
ATOM 787 C C . ASN A 1 95 ? 14.659 9.399 -7.028 1.00 64.62 95 ASN A C 1
ATOM 789 O O . ASN A 1 95 ? 15.282 10.364 -7.468 1.00 64.62 95 ASN A O 1
ATOM 793 N N . ASN A 1 96 ? 15.223 8.515 -6.204 1.00 64.44 96 ASN A N 1
ATOM 794 C CA . ASN A 1 96 ? 16.616 8.575 -5.767 1.00 64.44 96 ASN A CA 1
ATOM 795 C C . ASN A 1 96 ? 17.446 7.415 -6.336 1.00 64.44 96 ASN A C 1
ATOM 797 O O . ASN A 1 96 ? 18.534 7.153 -5.846 1.00 64.44 96 ASN A O 1
ATOM 801 N N . PHE A 1 97 ? 17.001 6.747 -7.405 1.00 60.16 97 PHE A N 1
ATOM 802 C CA . PHE A 1 97 ? 17.759 5.637 -7.992 1.00 60.16 97 PHE A CA 1
ATOM 803 C C . PHE A 1 97 ? 19.169 6.055 -8.456 1.00 60.16 97 PHE A C 1
ATOM 805 O O . PHE A 1 97 ? 20.118 5.285 -8.347 1.00 60.16 97 PHE A O 1
ATOM 812 N N . LEU A 1 98 ? 19.316 7.290 -8.949 1.00 57.59 98 LEU A N 1
ATOM 813 C CA . LEU A 1 98 ? 20.595 7.852 -9.408 1.00 57.59 98 LEU A CA 1
ATOM 814 C C . LEU A 1 98 ? 21.374 8.576 -8.300 1.00 57.59 98 LEU A C 1
ATOM 816 O O . LEU A 1 98 ? 22.585 8.752 -8.405 1.00 57.59 98 LEU A O 1
ATOM 820 N N . ASN A 1 99 ? 20.684 9.005 -7.242 1.00 58.44 99 ASN A N 1
ATOM 821 C CA . ASN A 1 99 ? 21.267 9.777 -6.156 1.00 58.44 99 ASN A CA 1
ATOM 822 C C . ASN A 1 99 ? 21.383 8.869 -4.932 1.00 58.44 99 ASN A C 1
ATOM 824 O O . ASN A 1 99 ? 20.368 8.525 -4.346 1.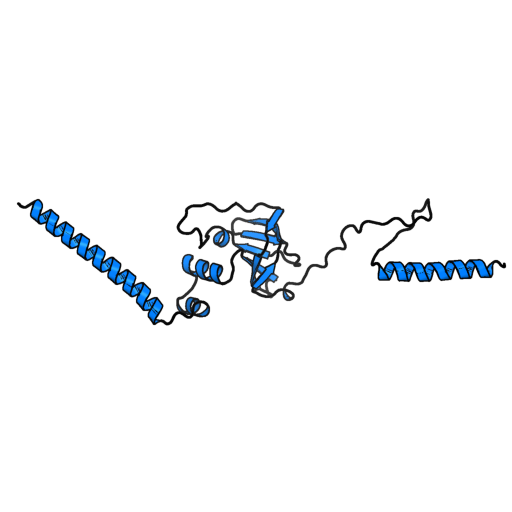00 58.44 99 ASN A O 1
ATOM 828 N N . ASN A 1 100 ? 22.601 8.546 -4.486 1.00 59.94 100 ASN A N 1
ATOM 829 C CA . ASN A 1 100 ? 22.884 7.685 -3.318 1.00 59.94 100 ASN A CA 1
ATOM 830 C C . ASN A 1 100 ? 22.419 8.258 -1.951 1.00 59.94 100 ASN A C 1
ATOM 832 O O . ASN A 1 100 ? 23.048 8.034 -0.914 1.00 59.94 100 ASN A O 1
ATOM 836 N N . ARG A 1 101 ? 21.332 9.031 -1.912 1.00 66.00 101 ARG A N 1
ATOM 837 C CA . ARG A 1 101 ? 20.719 9.558 -0.697 1.00 66.00 101 ARG A CA 1
ATOM 838 C C . ARG A 1 101 ? 20.002 8.422 0.024 1.00 66.00 101 ARG A C 1
ATOM 840 O O . ARG A 1 101 ? 19.011 7.885 -0.461 1.00 66.00 101 ARG A O 1
ATOM 847 N N . LYS A 1 102 ? 20.505 8.067 1.206 1.00 66.25 102 LYS A N 1
ATOM 848 C CA . LYS A 1 102 ? 19.860 7.087 2.085 1.00 66.25 102 LYS A CA 1
ATOM 849 C C . LYS A 1 102 ? 18.576 7.684 2.665 1.00 66.25 102 LYS A C 1
ATOM 851 O O . LYS A 1 102 ? 18.604 8.782 3.220 1.00 66.25 102 LYS A O 1
ATOM 856 N N . LYS A 1 103 ? 17.461 6.958 2.551 1.00 75.56 103 LYS A N 1
ATOM 857 C CA . LYS A 1 103 ? 16.207 7.309 3.229 1.00 75.56 103 LYS A CA 1
ATOM 858 C C . LYS A 1 103 ? 16.342 7.186 4.747 1.00 75.56 103 LYS A C 1
ATOM 860 O O . LYS A 1 103 ? 17.153 6.406 5.248 1.00 75.56 103 LYS A O 1
ATOM 865 N N . LYS A 1 104 ? 15.501 7.934 5.472 1.00 83.69 104 LYS A N 1
ATOM 866 C CA . LYS A 1 104 ? 15.360 7.792 6.926 1.00 83.69 104 LYS A CA 1
ATOM 867 C C . LYS A 1 104 ? 14.925 6.357 7.243 1.00 83.69 104 LYS A C 1
ATOM 869 O O . LYS A 1 104 ? 13.972 5.854 6.642 1.00 83.69 104 LYS A O 1
ATOM 874 N N . LYS A 1 105 ? 15.622 5.720 8.185 1.00 86.69 105 LYS A N 1
ATOM 875 C CA . LYS A 1 105 ? 15.241 4.414 8.726 1.00 86.69 105 LYS A CA 1
ATOM 876 C C . LYS A 1 105 ? 13.926 4.552 9.499 1.00 86.69 105 LYS A C 1
ATOM 878 O O . LYS A 1 105 ? 13.748 5.524 10.226 1.00 86.69 105 LYS A O 1
ATOM 883 N N . ILE A 1 106 ? 13.023 3.599 9.299 1.00 90.50 106 ILE A N 1
ATOM 884 C CA . ILE A 1 106 ? 11.748 3.534 10.015 1.00 90.50 106 ILE A CA 1
ATOM 885 C C . ILE A 1 106 ? 12.007 2.984 11.418 1.00 90.50 106 ILE A C 1
ATOM 887 O O . ILE A 1 106 ? 12.701 1.974 11.563 1.00 90.50 106 ILE A O 1
ATOM 891 N N . GLU A 1 107 ? 11.443 3.637 12.429 1.00 92.94 107 GLU A N 1
ATOM 892 C CA . GLU A 1 107 ? 11.529 3.225 13.830 1.00 92.94 107 GLU A CA 1
ATOM 893 C C . GLU A 1 107 ? 10.156 2.827 14.386 1.00 92.94 107 GLU A C 1
ATOM 895 O O . GLU A 1 107 ? 9.102 3.171 13.848 1.00 92.94 107 GLU A O 1
ATOM 900 N N . ILE A 1 108 ? 10.154 2.051 15.471 1.00 94.81 108 ILE A N 1
ATOM 901 C CA . ILE A 1 108 ? 8.916 1.696 16.171 1.00 94.81 108 ILE A CA 1
ATOM 902 C C . ILE A 1 108 ? 8.311 2.980 16.753 1.00 94.81 108 ILE A C 1
ATOM 904 O O . ILE A 1 108 ? 9.027 3.818 17.291 1.00 94.81 108 ILE A O 1
ATOM 908 N N . ASN A 1 109 ? 6.988 3.113 16.668 1.00 94.25 109 ASN A N 1
ATOM 909 C CA . ASN A 1 109 ? 6.205 4.304 17.005 1.00 94.25 109 ASN A CA 1
ATOM 910 C C . ASN A 1 109 ? 6.332 5.487 16.034 1.00 94.25 109 ASN A C 1
ATOM 912 O O . ASN A 1 109 ? 5.678 6.506 16.265 1.00 94.25 109 ASN A O 1
ATOM 916 N N . ASP A 1 110 ? 7.067 5.356 14.923 1.00 94.19 110 ASP A N 1
ATOM 917 C CA . ASP A 1 110 ? 7.008 6.363 13.861 1.00 94.19 110 ASP A CA 1
ATOM 918 C C . ASP A 1 110 ? 5.574 6.482 13.322 1.00 94.19 110 ASP A C 1
ATOM 920 O O . ASP A 1 110 ? 4.879 5.487 13.087 1.00 94.19 110 ASP A O 1
ATOM 924 N N . TYR A 1 111 ? 5.135 7.722 13.106 1.00 95.00 111 TYR A N 1
ATOM 925 C CA . TYR A 1 111 ? 3.861 8.026 12.466 1.00 95.00 111 TYR A CA 1
ATOM 926 C C . TYR A 1 111 ? 4.080 8.331 10.987 1.00 95.00 111 TYR A C 1
ATOM 928 O O . TYR A 1 111 ? 4.734 9.317 10.636 1.00 95.00 111 TYR A O 1
ATOM 936 N N . ILE A 1 112 ? 3.513 7.495 10.121 1.00 93.44 112 ILE A N 1
ATOM 937 C CA . ILE A 1 112 ? 3.644 7.607 8.672 1.00 93.44 112 ILE A CA 1
ATOM 938 C C . ILE A 1 112 ? 2.311 8.082 8.096 1.00 93.44 112 ILE A C 1
ATOM 940 O O . ILE A 1 112 ? 1.248 7.521 8.380 1.00 93.44 112 ILE A O 1
ATOM 944 N N . LYS A 1 113 ? 2.382 9.146 7.296 1.00 93.31 113 LYS A N 1
ATOM 945 C CA . LYS A 1 113 ? 1.231 9.766 6.636 1.00 93.31 113 LYS A CA 1
ATOM 946 C C . LYS A 1 113 ? 1.136 9.333 5.176 1.00 93.31 113 LYS A C 1
ATOM 948 O O . LYS A 1 113 ? 2.160 9.037 4.565 1.00 93.31 113 LYS A O 1
ATOM 953 N N . ASN A 1 114 ? -0.076 9.390 4.632 1.00 92.38 114 ASN A N 1
ATOM 954 C CA . ASN A 1 114 ? -0.384 9.218 3.210 1.00 92.38 114 ASN A CA 1
ATOM 955 C C . ASN A 1 114 ? 0.099 7.871 2.643 1.00 92.38 114 ASN A C 1
ATOM 957 O O . ASN A 1 114 ? 0.604 7.799 1.525 1.00 92.38 114 ASN A O 1
ATOM 961 N N . LEU A 1 115 ? -0.039 6.800 3.426 1.00 93.25 115 LEU A N 1
ATOM 962 C CA . LEU A 1 115 ? 0.199 5.443 2.949 1.00 93.25 115 LEU A CA 1
ATOM 963 C C . LEU A 1 115 ? -0.932 5.034 2.008 1.00 93.25 115 LEU A C 1
ATOM 965 O O . LEU A 1 115 ? -2.102 5.250 2.312 1.00 93.25 115 LEU A O 1
ATOM 969 N N . LYS A 1 116 ? -0.586 4.392 0.899 1.00 93.25 116 LYS A N 1
ATOM 970 C CA . LYS A 1 116 ? -1.535 3.836 -0.063 1.00 93.25 116 LYS A CA 1
ATOM 971 C C . LYS A 1 116 ? -1.725 2.354 0.179 1.00 93.25 116 LYS A C 1
ATOM 973 O O . LYS A 1 116 ? -0.748 1.620 0.337 1.00 93.25 116 LYS A O 1
ATOM 978 N N . ILE A 1 117 ? -2.970 1.891 0.184 1.00 91.94 117 ILE A N 1
ATOM 979 C CA . ILE A 1 117 ? -3.254 0.456 0.243 1.00 91.94 117 ILE A CA 1
ATOM 980 C C . ILE A 1 117 ? -2.946 -0.175 -1.114 1.00 91.94 117 ILE A C 1
ATOM 982 O O . ILE A 1 117 ? -3.629 0.075 -2.102 1.00 91.94 117 ILE A O 1
ATOM 986 N N . ARG A 1 118 ? -1.924 -1.027 -1.148 1.00 87.75 118 ARG A N 1
ATOM 987 C CA . ARG A 1 118 ? -1.417 -1.677 -2.361 1.00 87.75 118 ARG A CA 1
ATOM 988 C C . ARG A 1 118 ? -2.164 -2.968 -2.671 1.00 87.75 118 ARG A C 1
ATOM 990 O O . ARG A 1 118 ? -2.486 -3.250 -3.822 1.00 87.75 118 ARG A O 1
ATOM 997 N N . LYS A 1 119 ? -2.378 -3.797 -1.651 1.00 89.56 119 LYS A N 1
ATOM 998 C CA . LYS A 1 119 ? -2.999 -5.114 -1.805 1.00 89.56 119 LYS A CA 1
ATOM 999 C C . LYS A 1 119 ? -3.825 -5.436 -0.575 1.00 89.56 119 LYS A C 1
ATOM 1001 O O . LYS A 1 119 ? -3.392 -5.209 0.550 1.00 89.56 119 LYS A O 1
ATOM 1006 N N . ILE A 1 120 ? -4.999 -6.006 -0.809 1.00 91.50 120 ILE A N 1
ATOM 1007 C CA . ILE A 1 120 ? -5.871 -6.521 0.237 1.00 91.50 120 ILE A CA 1
ATOM 1008 C C . ILE A 1 120 ? -6.079 -8.002 -0.051 1.00 91.50 120 ILE A C 1
ATOM 1010 O O . ILE A 1 120 ? -6.629 -8.369 -1.086 1.00 91.50 120 ILE A O 1
ATOM 1014 N N . ASP A 1 121 ? -5.617 -8.849 0.857 1.00 89.94 121 ASP A N 1
ATOM 1015 C CA . ASP A 1 121 ? -5.876 -10.281 0.840 1.00 89.94 121 ASP A CA 1
ATOM 1016 C C . ASP A 1 121 ? -6.898 -10.599 1.931 1.00 89.94 121 ASP A C 1
ATOM 1018 O O . ASP A 1 121 ? -6.577 -10.692 3.117 1.00 89.94 121 ASP A O 1
ATOM 1022 N N . ILE A 1 122 ? -8.157 -10.716 1.513 1.00 89.69 122 ILE A N 1
ATOM 1023 C CA . ILE A 1 122 ? -9.297 -10.920 2.410 1.00 89.69 122 ILE A CA 1
ATOM 1024 C C . ILE A 1 122 ? -9.241 -12.313 3.049 1.00 89.69 122 ILE A C 1
ATOM 1026 O O . ILE A 1 122 ? -9.597 -12.455 4.217 1.00 89.69 122 ILE A O 1
ATOM 1030 N N . LEU A 1 123 ? -8.761 -13.323 2.315 1.00 88.50 123 LEU A N 1
ATOM 1031 C CA . LEU A 1 123 ? -8.699 -14.711 2.785 1.00 88.50 123 LEU A CA 1
ATOM 1032 C C . LEU A 1 123 ? -7.668 -14.863 3.901 1.00 88.50 123 LEU A C 1
ATOM 1034 O O . LEU A 1 123 ? -7.947 -15.477 4.927 1.00 88.50 123 LEU A O 1
ATOM 1038 N N . ASN A 1 124 ? -6.501 -14.244 3.722 1.00 87.94 124 ASN A N 1
ATOM 1039 C CA . ASN A 1 124 ? -5.431 -14.269 4.717 1.00 87.94 124 ASN A CA 1
ATOM 1040 C C . ASN A 1 124 ? -5.518 -13.117 5.732 1.00 87.94 124 ASN A C 1
ATOM 1042 O O . ASN A 1 124 ? -4.676 -13.026 6.626 1.00 87.94 124 ASN A O 1
ATOM 1046 N N . ASN A 1 125 ? -6.515 -12.235 5.601 1.00 88.31 125 ASN A N 1
ATOM 1047 C CA . ASN A 1 125 ? -6.707 -11.033 6.413 1.00 88.31 125 ASN A CA 1
ATOM 1048 C C . ASN A 1 125 ? -5.466 -10.113 6.447 1.00 88.31 125 ASN A C 1
ATOM 1050 O O . ASN A 1 125 ? -5.116 -9.542 7.483 1.00 88.31 125 ASN A O 1
ATOM 1054 N N . ARG A 1 126 ? -4.776 -9.986 5.306 1.00 90.50 126 ARG A N 1
ATOM 1055 C CA . ARG A 1 126 ? -3.539 -9.203 5.159 1.00 90.50 126 ARG A CA 1
ATOM 1056 C C . ARG A 1 126 ? -3.787 -7.955 4.327 1.00 90.50 126 ARG A C 1
ATOM 1058 O O . ARG A 1 126 ? -4.428 -8.013 3.281 1.00 90.50 126 ARG A O 1
ATOM 1065 N N . ILE A 1 127 ? -3.226 -6.838 4.772 1.00 93.81 127 ILE A N 1
ATOM 1066 C CA . ILE A 1 127 ? -3.218 -5.578 4.029 1.00 93.81 127 ILE A CA 1
ATOM 1067 C C . ILE A 1 127 ? -1.763 -5.204 3.788 1.00 93.81 127 ILE A C 1
ATOM 1069 O O . ILE A 1 127 ? -0.988 -5.130 4.737 1.00 93.81 127 ILE A O 1
ATOM 1073 N N . GLU A 1 128 ? -1.398 -4.960 2.537 1.00 92.88 128 GLU A N 1
ATOM 1074 C CA . GLU A 1 128 ? -0.114 -4.367 2.176 1.00 92.88 128 GLU A CA 1
ATOM 1075 C C . GLU A 1 128 ? -0.309 -2.883 1.889 1.00 92.88 128 GLU A C 1
ATOM 1077 O O . GLU A 1 128 ? -1.223 -2.495 1.155 1.00 92.88 128 GLU A O 1
ATOM 1082 N N . VAL A 1 129 ? 0.582 -2.063 2.432 1.00 93.50 129 VAL A N 1
ATOM 1083 C CA . VAL A 1 129 ? 0.622 -0.619 2.205 1.00 93.50 129 VAL A CA 1
ATOM 1084 C C . VAL A 1 129 ? 1.945 -0.211 1.575 1.00 93.50 129 VAL A C 1
ATOM 1086 O O . VAL A 1 129 ? 2.965 -0.881 1.743 1.00 93.50 129 VAL A O 1
ATOM 1089 N N . SER A 1 130 ? 1.927 0.904 0.855 1.00 91.38 130 SER A N 1
ATOM 1090 C CA . SER A 1 130 ? 3.111 1.542 0.296 1.00 91.38 130 SER A CA 1
ATOM 1091 C C . SER A 1 130 ? 3.139 3.032 0.616 1.00 91.38 130 SER A C 1
ATOM 1093 O O . SER A 1 130 ? 2.111 3.651 0.873 1.00 91.38 130 SER A O 1
ATOM 1095 N N . VAL A 1 131 ? 4.340 3.606 0.599 1.00 89.88 131 VAL A N 1
ATOM 1096 C CA . VAL A 1 131 ? 4.560 5.062 0.659 1.00 89.88 131 VAL A CA 1
ATOM 1097 C C . VAL A 1 131 ? 4.467 5.689 -0.739 1.00 89.88 131 VAL A C 1
ATOM 1099 O O . VAL A 1 131 ? 4.485 6.908 -0.879 1.00 89.88 131 VAL A O 1
ATOM 1102 N N . TYR A 1 132 ? 4.408 4.858 -1.778 1.00 85.06 132 TYR A N 1
ATOM 1103 C CA . TYR A 1 132 ? 4.361 5.278 -3.167 1.00 85.06 132 TYR A CA 1
ATOM 1104 C C . TYR A 1 132 ? 2.935 5.282 -3.696 1.00 85.06 132 TYR A C 1
ATOM 1106 O O . TYR A 1 132 ? 2.088 4.493 -3.279 1.00 85.06 132 TYR A O 1
ATOM 1114 N N . ASP A 1 133 ? 2.700 6.180 -4.641 1.00 81.00 133 ASP A N 1
ATOM 1115 C CA . ASP A 1 133 ? 1.522 6.174 -5.490 1.00 81.00 133 ASP A CA 1
ATOM 1116 C C . ASP A 1 133 ? 1.593 5.033 -6.518 1.00 81.00 133 ASP A C 1
ATOM 1118 O O . ASP A 1 133 ? 2.628 4.388 -6.706 1.00 81.00 133 ASP A O 1
ATOM 1122 N N . MET A 1 134 ? 0.487 4.789 -7.224 1.00 73.12 134 MET A N 1
ATOM 1123 C CA . MET A 1 134 ? 0.415 3.742 -8.248 1.00 73.12 134 MET A CA 1
ATOM 1124 C C . MET A 1 134 ? 1.519 3.879 -9.318 1.00 73.12 134 MET A C 1
ATOM 1126 O O . MET A 1 134 ? 2.055 2.872 -9.783 1.00 73.12 134 MET A O 1
ATOM 1130 N N . GLN A 1 135 ? 1.898 5.109 -9.687 1.00 72.81 135 GLN A N 1
ATOM 1131 C CA . GLN A 1 135 ? 2.975 5.367 -10.651 1.00 72.81 135 GLN A CA 1
ATOM 1132 C C . GLN A 1 135 ? 4.354 5.015 -10.079 1.00 72.81 135 GLN A C 1
ATOM 1134 O O . GLN A 1 135 ? 5.141 4.334 -10.738 1.00 72.81 135 GLN A O 1
ATOM 1139 N N . GLY A 1 136 ? 4.646 5.426 -8.843 1.00 76.25 136 GLY A N 1
ATOM 1140 C CA . GLY A 1 136 ? 5.871 5.061 -8.139 1.00 76.25 136 GLY A CA 1
ATOM 1141 C C . GLY A 1 136 ? 5.991 3.552 -7.927 1.00 76.25 136 GLY A C 1
ATOM 1142 O O . GLY A 1 136 ? 7.065 2.988 -8.140 1.00 76.25 136 GLY A O 1
ATOM 1143 N N . GLU A 1 137 ? 4.888 2.875 -7.600 1.00 74.94 137 GLU A N 1
ATOM 1144 C CA . GLU A 1 137 ? 4.826 1.413 -7.490 1.00 74.94 137 GLU A CA 1
ATOM 1145 C C . GLU A 1 137 ? 5.090 0.714 -8.829 1.00 74.94 137 GLU A C 1
ATOM 1147 O O . GLU A 1 137 ? 5.838 -0.265 -8.869 1.00 74.94 137 GLU A O 1
ATOM 1152 N N . ALA A 1 138 ? 4.527 1.215 -9.931 1.00 71.94 138 ALA A N 1
ATOM 1153 C CA . ALA A 1 138 ? 4.819 0.706 -11.270 1.00 71.94 138 ALA A CA 1
ATOM 1154 C C . ALA A 1 138 ? 6.315 0.838 -11.607 1.00 71.94 138 ALA A C 1
ATOM 1156 O O . ALA A 1 138 ? 6.955 -0.128 -12.025 1.00 71.94 138 ALA A O 1
ATOM 1157 N N . CYS A 1 139 ? 6.908 2.006 -11.345 1.00 71.62 139 CYS A N 1
ATOM 1158 C CA . CYS A 1 139 ? 8.344 2.229 -11.518 1.00 71.62 139 CYS A CA 1
ATOM 1159 C C . CYS A 1 139 ? 9.184 1.259 -10.671 1.00 71.62 139 CYS A C 1
ATOM 1161 O O . CYS A 1 139 ? 10.150 0.679 -11.163 1.00 71.62 139 CYS A O 1
ATOM 1163 N N . LEU A 1 140 ? 8.800 1.030 -9.414 1.00 71.50 140 LEU A N 1
ATOM 1164 C CA . LEU A 1 140 ? 9.454 0.086 -8.504 1.00 71.50 140 LEU A CA 1
ATOM 1165 C C . LEU A 1 140 ? 9.458 -1.348 -9.031 1.00 71.50 140 LEU A C 1
ATOM 1167 O O . LEU A 1 140 ? 10.471 -2.042 -8.939 1.00 71.50 140 LEU A O 1
ATOM 1171 N N . ARG A 1 141 ? 8.334 -1.804 -9.580 1.00 70.06 141 ARG A N 1
ATOM 1172 C CA . ARG A 1 141 ? 8.207 -3.165 -10.112 1.00 70.06 141 ARG A CA 1
ATOM 1173 C C . ARG A 1 141 ? 9.030 -3.369 -11.382 1.00 70.06 141 ARG A C 1
ATOM 1175 O O . ARG A 1 141 ? 9.651 -4.423 -11.525 1.00 70.06 141 ARG A O 1
ATOM 1182 N N . ILE A 1 142 ? 9.122 -2.341 -12.231 1.00 70.12 142 ILE A N 1
ATOM 1183 C CA . ILE A 1 142 ? 10.046 -2.303 -13.375 1.00 70.12 142 ILE A CA 1
ATOM 1184 C C . ILE A 1 142 ? 11.497 -2.394 -12.887 1.00 70.12 142 ILE A C 1
ATOM 1186 O O . ILE A 1 142 ? 12.253 -3.246 -13.354 1.00 70.12 142 ILE A O 1
ATOM 1190 N N . LEU A 1 143 ? 11.885 -1.562 -11.914 1.00 68.56 143 LEU A N 1
ATOM 1191 C CA . LEU A 1 143 ? 13.247 -1.539 -11.362 1.00 68.56 143 LEU A CA 1
ATOM 1192 C C . LEU A 1 143 ? 13.638 -2.869 -10.705 1.00 68.56 143 LEU A C 1
ATOM 1194 O O . LEU A 1 143 ? 14.774 -3.319 -10.843 1.00 68.56 143 LEU A O 1
ATOM 1198 N N . ASN A 1 144 ? 12.698 -3.513 -10.013 1.00 66.62 144 ASN A N 1
ATOM 1199 C CA . ASN A 1 144 ? 12.908 -4.802 -9.356 1.00 66.62 144 ASN A CA 1
ATOM 1200 C C . ASN A 1 144 ? 12.771 -6.009 -10.295 1.00 66.62 144 ASN A C 1
ATOM 1202 O O . ASN A 1 144 ? 12.928 -7.133 -9.825 1.00 66.62 144 ASN A O 1
ATOM 1206 N N . GLN A 1 145 ? 12.494 -5.796 -11.589 1.00 67.50 145 GLN A N 1
ATOM 1207 C CA . GLN A 1 145 ? 12.285 -6.853 -12.590 1.00 67.50 145 GLN A CA 1
ATOM 1208 C C . GLN A 1 145 ? 11.166 -7.844 -12.216 1.00 67.50 145 GLN A C 1
ATOM 1210 O O . GLN A 1 145 ? 11.200 -9.010 -12.598 1.00 67.50 145 GLN A O 1
ATOM 1215 N N . GLN A 1 146 ? 10.166 -7.384 -11.460 1.00 64.56 146 GLN A N 1
ATOM 1216 C CA . GLN A 1 146 ? 9.047 -8.214 -10.994 1.00 64.56 146 GLN A CA 1
ATOM 1217 C C . GLN A 1 146 ? 7.840 -8.197 -11.948 1.00 64.56 146 GLN A C 1
ATOM 1219 O O . GLN A 1 146 ? 6.856 -8.878 -11.677 1.00 64.56 146 GLN A O 1
ATOM 1224 N N . GLU A 1 147 ? 7.895 -7.437 -13.048 1.00 63.22 147 GLU A N 1
ATOM 1225 C CA . GLU A 1 147 ? 6.791 -7.291 -14.006 1.00 63.22 147 GLU A CA 1
ATOM 1226 C C . GLU A 1 147 ? 7.215 -7.530 -15.454 1.00 63.22 147 GLU A C 1
ATOM 1228 O O . GLU A 1 147 ? 8.275 -7.091 -15.908 1.00 63.22 147 GLU A O 1
ATOM 1233 N N . THR A 1 148 ? 6.323 -8.166 -16.210 1.00 62.56 148 THR A N 1
ATOM 1234 C CA . THR A 1 148 ? 6.465 -8.384 -17.653 1.00 62.56 148 THR A CA 1
ATOM 1235 C C . THR A 1 148 ? 6.121 -7.120 -18.455 1.00 62.56 148 THR A C 1
ATOM 1237 O O . THR A 1 148 ? 5.322 -6.293 -18.016 1.00 62.56 148 THR A O 1
ATOM 1240 N N . LEU A 1 149 ? 6.632 -6.982 -19.691 1.00 59.75 149 LEU A N 1
ATOM 1241 C CA . LEU A 1 149 ? 6.270 -5.862 -20.589 1.00 59.75 149 LEU A CA 1
ATOM 1242 C C . LEU A 1 149 ? 4.748 -5.716 -20.794 1.00 59.75 149 LEU A C 1
ATOM 1244 O O . LEU A 1 149 ? 4.242 -4.619 -21.020 1.00 59.75 149 LEU A O 1
ATOM 1248 N N . ARG A 1 150 ? 4.006 -6.828 -20.732 1.00 61.88 150 ARG A N 1
ATOM 1249 C CA . ARG A 1 150 ? 2.550 -6.840 -20.915 1.00 61.88 150 ARG A CA 1
ATOM 1250 C C . ARG A 1 150 ? 1.814 -6.226 -19.724 1.00 61.88 150 ARG A C 1
ATOM 1252 O O . ARG A 1 150 ? 0.775 -5.602 -19.918 1.00 61.88 150 ARG A O 1
ATOM 1259 N N . GLU A 1 151 ? 2.337 -6.408 -18.516 1.00 62.09 151 GLU A N 1
ATOM 1260 C CA . GLU A 1 151 ? 1.803 -5.790 -17.301 1.00 62.09 151 GLU A CA 1
ATOM 1261 C C . GLU A 1 151 ? 2.126 -4.297 -17.280 1.00 62.09 151 GLU A C 1
ATOM 1263 O O . GLU A 1 151 ? 1.213 -3.505 -17.063 1.00 62.09 151 GLU A O 1
ATOM 1268 N N . GLN A 1 152 ? 3.351 -3.925 -17.677 1.00 58.66 152 GLN A N 1
ATOM 1269 C CA . GLN A 1 152 ? 3.818 -2.533 -17.791 1.00 58.66 152 GLN A CA 1
ATOM 1270 C C . GLN A 1 152 ? 2.903 -1.655 -18.656 1.00 58.66 152 GLN A C 1
ATOM 1272 O O . GLN A 1 152 ? 2.595 -0.514 -18.306 1.00 58.66 152 GLN A O 1
ATOM 1277 N N . ASN A 1 153 ? 2.382 -2.214 -19.750 1.00 58.59 153 ASN A N 1
ATOM 1278 C CA . ASN A 1 153 ? 1.495 -1.505 -20.672 1.00 58.59 153 ASN A CA 1
ATOM 1279 C C . ASN A 1 153 ? 0.104 -1.161 -20.097 1.00 58.59 153 ASN A C 1
ATOM 1281 O O . ASN A 1 153 ? -0.623 -0.392 -20.723 1.00 58.59 153 ASN A O 1
ATOM 1285 N N . LYS A 1 154 ? -0.304 -1.712 -18.940 1.00 59.28 154 LYS A N 1
ATOM 1286 C CA . LYS A 1 154 ? -1.628 -1.429 -18.345 1.00 59.28 154 LYS A CA 1
ATOM 1287 C C . LYS A 1 154 ? -1.726 -0.038 -17.719 1.00 59.28 154 LYS A C 1
ATOM 1289 O O . LYS A 1 154 ? -2.806 0.541 -17.715 1.00 59.28 154 LYS A O 1
ATOM 1294 N N . TYR A 1 155 ? -0.628 0.478 -17.175 1.00 53.59 155 TYR A N 1
ATOM 1295 C CA . TYR A 1 155 ? -0.574 1.774 -16.477 1.00 53.59 155 TYR A CA 1
ATOM 1296 C C . TYR A 1 155 ? 0.235 2.820 -17.244 1.00 53.59 155 TYR A C 1
ATOM 1298 O O . TYR A 1 155 ? 0.098 4.012 -16.985 1.00 53.59 155 TYR A O 1
ATOM 1306 N N . ILE A 1 156 ? 1.027 2.398 -18.231 1.00 53.59 156 ILE A N 1
ATOM 1307 C CA . ILE A 1 156 ? 1.649 3.284 -19.211 1.00 53.59 156 ILE A CA 1
ATOM 1308 C C . ILE A 1 156 ? 1.223 2.765 -20.585 1.00 53.59 156 ILE A C 1
ATOM 1310 O O . ILE A 1 156 ? 1.949 1.958 -21.169 1.00 53.59 156 ILE A O 1
ATOM 1314 N N . PRO A 1 157 ? 0.058 3.179 -21.125 1.00 46.34 157 PRO A N 1
ATOM 1315 C CA . PRO A 1 157 ? -0.297 2.898 -22.510 1.00 46.34 157 PRO A CA 1
ATOM 1316 C C . PRO A 1 157 ? 0.617 3.729 -23.419 1.00 46.34 157 PRO A C 1
ATOM 1318 O O . PRO A 1 157 ? 0.229 4.723 -24.023 1.00 46.34 157 PRO A O 1
ATOM 1321 N N . CYS A 1 158 ? 1.887 3.347 -23.480 1.00 46.59 158 CYS A N 1
ATOM 1322 C CA . CYS A 1 158 ? 2.789 3.787 -24.516 1.00 46.59 158 CYS A CA 1
ATOM 1323 C C . CYS A 1 158 ? 2.434 2.973 -25.751 1.00 46.59 158 CYS A C 1
ATOM 1325 O O . CYS A 1 158 ? 2.368 1.742 -25.681 1.00 46.59 158 CYS A O 1
ATOM 1327 N N . SER A 1 159 ? 2.226 3.631 -26.891 1.00 51.53 159 SER A N 1
ATOM 1328 C CA . SER A 1 159 ? 2.177 2.882 -28.141 1.00 51.53 159 SER A CA 1
ATOM 1329 C C . SER A 1 159 ? 3.469 2.067 -28.239 1.00 51.53 159 SER A C 1
ATOM 1331 O O . SER A 1 159 ? 4.547 2.554 -27.892 1.00 51.53 159 SER A O 1
ATOM 1333 N N . SER A 1 160 ? 3.374 0.816 -28.685 1.00 50.06 160 SER A N 1
ATOM 1334 C CA . SER A 1 160 ? 4.527 -0.077 -28.897 1.00 50.06 160 SER A CA 1
ATOM 1335 C C . SER A 1 160 ? 5.662 0.594 -29.685 1.00 50.06 160 SER A C 1
ATOM 1337 O O . SER A 1 160 ? 6.828 0.225 -29.548 1.00 50.06 160 SER A O 1
ATOM 1339 N N . PHE A 1 161 ? 5.308 1.617 -30.466 1.00 50.34 161 PHE A N 1
ATOM 1340 C CA . PHE A 1 161 ? 6.184 2.550 -31.151 1.00 50.34 161 PHE A CA 1
ATOM 1341 C C . PHE A 1 161 ? 7.132 3.320 -30.214 1.00 50.34 161 PHE A C 1
ATOM 1343 O O . PHE A 1 161 ? 8.310 3.422 -30.528 1.00 50.34 161 PHE A O 1
ATOM 1350 N N . ILE A 1 162 ? 6.700 3.843 -29.062 1.00 53.16 162 ILE A N 1
ATOM 1351 C CA . ILE A 1 162 ? 7.574 4.616 -28.158 1.00 53.16 162 ILE A CA 1
ATOM 1352 C C . ILE A 1 162 ? 8.576 3.705 -27.432 1.00 53.16 162 ILE A C 1
ATOM 1354 O O . ILE A 1 162 ? 9.755 4.049 -27.347 1.00 53.16 162 ILE A O 1
ATOM 1358 N N . THR A 1 163 ? 8.164 2.515 -26.983 1.00 54.12 163 THR A N 1
ATOM 1359 C CA . THR A 1 163 ? 9.074 1.512 -26.397 1.00 54.12 163 THR A CA 1
ATOM 1360 C C . THR A 1 163 ? 10.068 0.980 -27.430 1.00 54.12 163 THR A C 1
ATOM 1362 O O . THR A 1 163 ? 11.267 0.921 -27.145 1.00 54.12 163 THR A O 1
ATOM 1365 N N . HIS A 1 164 ? 9.618 0.682 -28.657 1.00 52.47 164 HIS A N 1
ATOM 1366 C CA . HIS A 1 164 ? 10.523 0.353 -29.766 1.00 52.47 164 HIS A CA 1
ATOM 1367 C C . HIS A 1 164 ? 11.494 1.496 -30.062 1.00 52.47 164 HIS A C 1
ATOM 1369 O O . HIS A 1 164 ? 12.687 1.246 -30.218 1.00 52.47 164 HIS A O 1
ATOM 1375 N N . ASN A 1 165 ? 11.029 2.747 -30.067 1.00 53.16 165 ASN A N 1
ATOM 1376 C CA . ASN A 1 165 ? 11.892 3.904 -30.275 1.00 53.16 165 ASN A CA 1
ATOM 1377 C C . ASN A 1 165 ? 12.908 4.078 -29.145 1.00 53.16 165 ASN A C 1
ATOM 1379 O O . ASN A 1 165 ? 14.065 4.351 -29.434 1.00 53.16 165 ASN A O 1
ATOM 1383 N N . TYR A 1 166 ? 12.549 3.866 -27.877 1.00 61.72 166 TYR A N 1
ATOM 1384 C CA . TYR A 1 166 ? 13.501 3.972 -26.768 1.00 61.72 166 TYR A CA 1
ATOM 1385 C C . TYR A 1 166 ? 14.625 2.929 -26.873 1.00 61.72 166 TYR A C 1
ATOM 1387 O O . TYR A 1 166 ? 15.810 3.272 -26.801 1.00 61.72 166 TYR A O 1
ATOM 1395 N N . HIS A 1 167 ? 14.273 1.661 -27.118 1.00 49.56 167 HIS A N 1
ATOM 1396 C CA . HIS A 1 167 ? 15.259 0.597 -27.310 1.00 49.56 167 HIS A CA 1
ATOM 1397 C C . HIS A 1 167 ? 16.093 0.805 -28.581 1.00 49.56 167 HIS A C 1
ATOM 1399 O O . HIS A 1 167 ? 17.310 0.624 -28.540 1.00 49.56 167 HIS A O 1
ATOM 1405 N N . MET A 1 168 ? 15.481 1.263 -29.676 1.00 53.62 168 MET A N 1
ATOM 1406 C CA . MET A 1 168 ? 16.164 1.572 -30.934 1.00 53.62 168 MET A CA 1
ATOM 1407 C C . MET A 1 168 ? 17.108 2.776 -30.796 1.00 53.62 168 MET A C 1
ATOM 1409 O O . MET A 1 168 ? 18.249 2.711 -31.245 1.00 53.62 168 MET A O 1
ATOM 1413 N N . ILE A 1 169 ? 16.697 3.845 -30.109 1.00 63.22 169 ILE A N 1
ATOM 1414 C CA . ILE A 1 169 ? 17.539 5.016 -29.819 1.00 63.22 169 ILE A CA 1
ATOM 1415 C C . ILE A 1 169 ? 18.736 4.606 -28.958 1.00 63.22 169 ILE A C 1
ATOM 1417 O O . ILE A 1 169 ? 19.868 4.992 -29.257 1.00 63.22 169 ILE A O 1
ATOM 1421 N N . ASN A 1 170 ? 18.526 3.798 -27.916 1.00 66.06 170 ASN A N 1
ATOM 1422 C CA . ASN A 1 170 ? 19.618 3.307 -27.074 1.00 66.06 170 ASN A CA 1
ATOM 1423 C C . ASN A 1 170 ? 20.558 2.361 -27.835 1.00 66.06 170 ASN A C 1
ATOM 1425 O O . ASN A 1 170 ? 21.778 2.459 -27.684 1.00 66.06 170 ASN A O 1
ATOM 1429 N N . TYR A 1 171 ? 20.017 1.506 -28.706 1.00 65.00 171 TYR A N 1
ATOM 1430 C CA . TYR A 1 171 ? 20.806 0.667 -29.603 1.00 65.00 171 TYR A CA 1
ATOM 1431 C C . TYR A 1 171 ? 21.666 1.511 -30.557 1.00 65.00 171 TYR A C 1
ATOM 1433 O O . TYR A 1 171 ? 22.878 1.309 -30.627 1.00 65.00 171 TYR A O 1
ATOM 1441 N N . ILE A 1 172 ? 21.083 2.514 -31.222 1.00 65.94 172 ILE A N 1
ATOM 1442 C CA . ILE A 1 172 ? 21.789 3.421 -32.143 1.00 65.94 172 ILE A CA 1
ATOM 1443 C C . ILE A 1 172 ? 22.875 4.216 -31.408 1.00 65.94 172 ILE A C 1
ATOM 1445 O O . ILE A 1 172 ? 23.992 4.352 -31.914 1.00 65.94 172 ILE A O 1
ATOM 1449 N N . LYS A 1 173 ? 22.596 4.713 -30.195 1.00 71.75 173 LYS A N 1
ATOM 1450 C CA . LYS A 1 173 ? 23.594 5.400 -29.359 1.00 71.75 173 LYS A CA 1
ATOM 1451 C C . LYS A 1 173 ? 24.782 4.489 -29.050 1.00 71.75 173 LYS A C 1
ATOM 1453 O O . LYS A 1 173 ? 25.921 4.881 -29.304 1.00 71.75 173 LYS A O 1
ATOM 1458 N N . LYS A 1 174 ? 24.522 3.262 -28.587 1.00 72.38 174 LYS A N 1
ATOM 1459 C CA . LYS A 1 174 ? 25.564 2.270 -28.277 1.00 72.38 174 LYS A CA 1
ATOM 1460 C C . LYS A 1 174 ? 26.356 1.868 -29.524 1.00 72.38 174 LYS A C 1
ATOM 1462 O O . LYS A 1 174 ? 27.582 1.790 -29.479 1.00 72.38 174 LYS A O 1
ATOM 1467 N N . TYR A 1 175 ? 25.686 1.685 -30.660 1.00 73.00 175 TYR A N 1
ATOM 1468 C CA . TYR A 1 175 ? 26.326 1.400 -31.944 1.00 73.00 175 TYR A CA 1
ATOM 1469 C C . TYR A 1 175 ? 27.271 2.531 -32.380 1.00 73.00 175 TYR A C 1
ATOM 1471 O O . TYR A 1 175 ? 28.425 2.286 -32.740 1.00 73.00 175 TYR A O 1
ATOM 1479 N N . ASN A 1 176 ? 26.823 3.784 -32.284 1.00 78.75 176 ASN A N 1
ATOM 1480 C CA . ASN A 1 176 ? 27.636 4.949 -32.626 1.00 78.75 176 ASN A CA 1
ATOM 1481 C C . ASN A 1 176 ? 28.836 5.124 -31.687 1.00 78.75 176 ASN A C 1
ATOM 1483 O O . ASN A 1 176 ? 29.923 5.491 -32.138 1.00 78.75 176 ASN A O 1
ATOM 1487 N N . GLU A 1 177 ? 28.670 4.831 -30.399 1.00 83.62 177 GLU A N 1
ATOM 1488 C CA . GLU A 1 177 ? 29.761 4.838 -29.426 1.00 83.62 177 GLU A CA 1
ATOM 1489 C C . GLU A 1 177 ? 30.831 3.791 -29.772 1.00 83.62 177 GLU A C 1
ATOM 1491 O O . GLU A 1 177 ? 32.020 4.109 -29.839 1.00 83.62 177 GLU A O 1
ATOM 1496 N N . LEU A 1 178 ? 30.415 2.560 -30.087 1.00 79.62 178 LEU A N 1
ATOM 1497 C CA . LEU A 1 178 ? 31.317 1.485 -30.508 1.00 79.62 178 LEU A CA 1
ATOM 1498 C C . LEU A 1 178 ? 32.029 1.814 -31.827 1.00 79.62 178 LEU A C 1
ATOM 1500 O O . LEU A 1 178 ? 33.223 1.548 -31.970 1.00 79.62 178 LEU A O 1
ATOM 1504 N N . LYS A 1 179 ? 31.333 2.450 -32.776 1.00 77.75 179 LYS A N 1
ATOM 1505 C CA . LYS A 1 179 ? 31.921 2.916 -34.040 1.00 77.75 179 LYS A CA 1
ATOM 1506 C C . LYS A 1 179 ? 32.974 4.003 -33.809 1.00 77.75 179 LYS A C 1
ATOM 1508 O O . LYS A 1 179 ? 34.046 3.949 -34.413 1.00 77.75 179 LYS A O 1
ATOM 1513 N N . LYS A 1 180 ? 32.710 4.957 -32.908 1.00 80.12 180 LYS A N 1
ATOM 1514 C CA . LYS A 1 180 ? 33.692 5.974 -32.493 1.00 80.12 180 LYS A CA 1
ATOM 1515 C C . LYS A 1 180 ? 34.903 5.335 -31.812 1.00 80.12 180 LYS A C 1
ATOM 1517 O O . LYS A 1 180 ? 36.027 5.664 -32.183 1.00 80.12 180 LYS A O 1
ATOM 1522 N N . LYS A 1 181 ? 34.688 4.384 -30.895 1.00 79.62 181 LYS A N 1
ATOM 1523 C CA . LYS A 1 181 ? 35.760 3.622 -30.231 1.00 79.62 181 LYS A CA 1
ATOM 1524 C C . LYS A 1 181 ? 36.628 2.863 -31.237 1.00 79.62 181 LYS A C 1
ATOM 1526 O O . LYS A 1 181 ? 37.846 2.997 -31.191 1.00 79.62 181 LYS A O 1
ATOM 1531 N N . LYS A 1 182 ? 36.023 2.162 -32.206 1.00 75.88 182 LYS A N 1
ATOM 1532 C CA . LYS A 1 182 ? 36.760 1.510 -33.305 1.00 75.88 182 LYS A CA 1
ATOM 1533 C C . LYS A 1 182 ? 37.581 2.511 -34.115 1.00 75.88 182 LYS A C 1
ATOM 1535 O O . LYS A 1 182 ? 38.764 2.280 -34.312 1.00 75.88 182 LYS A O 1
ATOM 1540 N N . LYS A 1 183 ? 36.996 3.640 -34.532 1.00 74.62 183 LYS A N 1
ATOM 1541 C CA . LYS A 1 183 ? 37.714 4.673 -35.300 1.00 74.62 183 LYS A CA 1
ATOM 1542 C C . LYS A 1 183 ? 38.902 5.250 -34.521 1.00 74.62 183 LYS A C 1
ATOM 1544 O O . LYS A 1 183 ? 39.975 5.409 -35.094 1.00 74.62 183 LYS A O 1
ATOM 1549 N N . MET A 1 184 ? 38.724 5.534 -33.230 1.00 68.00 184 MET A N 1
ATOM 1550 C CA . MET A 1 184 ? 39.804 6.003 -32.353 1.00 68.00 184 MET A CA 1
ATOM 1551 C C . MET A 1 184 ? 40.914 4.959 -32.210 1.00 68.00 184 MET A C 1
ATOM 1553 O O . MET A 1 184 ? 42.085 5.300 -32.344 1.00 68.00 184 MET A O 1
ATOM 1557 N N . TYR A 1 185 ? 40.554 3.687 -32.033 1.00 68.62 185 TYR A N 1
ATOM 1558 C CA . TYR A 1 185 ? 41.509 2.581 -31.980 1.00 68.62 185 TYR A CA 1
ATOM 1559 C C . TYR A 1 185 ? 42.294 2.426 -33.294 1.00 68.62 185 TYR A C 1
ATOM 1561 O O . TYR A 1 185 ? 43.511 2.275 -33.277 1.00 68.62 185 TYR A O 1
ATOM 1569 N N . THR A 1 186 ? 41.636 2.561 -34.449 1.00 71.50 186 THR A N 1
ATOM 1570 C CA . THR A 1 186 ? 42.307 2.531 -35.759 1.00 71.50 186 THR A CA 1
ATOM 1571 C C . THR A 1 186 ? 43.272 3.706 -35.952 1.00 71.50 186 THR A C 1
ATOM 1573 O O . THR A 1 1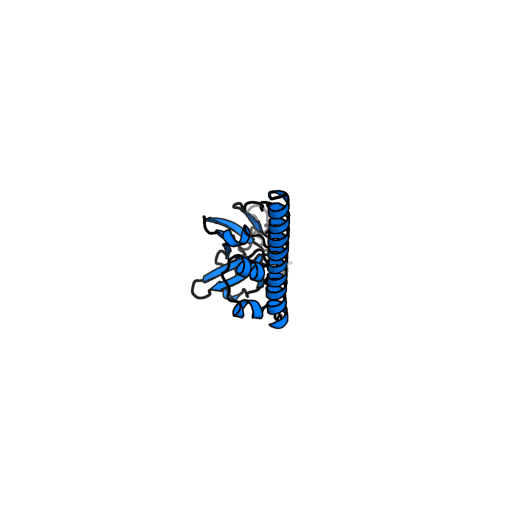86 ? 44.347 3.526 -36.517 1.00 71.50 186 THR A O 1
ATOM 1576 N N . ILE A 1 187 ? 42.917 4.908 -35.484 1.00 73.44 187 ILE A N 1
ATOM 1577 C CA . ILE A 1 187 ? 43.806 6.083 -35.527 1.00 73.44 187 ILE A CA 1
ATOM 1578 C C . ILE A 1 187 ? 45.014 5.881 -34.604 1.00 73.44 187 ILE A C 1
ATOM 1580 O O . ILE A 1 187 ? 46.134 6.202 -34.989 1.00 73.44 187 ILE A O 1
ATOM 1584 N N . TYR A 1 188 ? 44.795 5.323 -33.413 1.00 72.50 188 TYR A N 1
ATOM 1585 C CA . TYR A 1 188 ? 45.855 5.005 -32.460 1.00 72.50 188 TYR A CA 1
ATOM 1586 C C . TYR A 1 188 ? 46.856 3.990 -33.033 1.00 72.50 188 TYR A C 1
ATOM 1588 O O . TYR A 1 188 ? 48.054 4.250 -33.023 1.00 72.50 188 TYR A O 1
ATOM 1596 N N . LEU A 1 189 ? 46.377 2.898 -33.638 1.00 67.75 189 LEU A N 1
ATOM 1597 C CA . LEU A 1 189 ? 47.240 1.909 -34.296 1.00 67.75 189 LEU A CA 1
ATOM 1598 C C . LEU A 1 189 ? 48.038 2.496 -35.470 1.00 67.75 189 LEU A C 1
ATOM 1600 O O . LEU A 1 189 ? 49.203 2.159 -35.644 1.00 67.75 189 LEU A O 1
ATOM 1604 N N . LYS A 1 190 ? 47.446 3.403 -36.259 1.00 69.44 190 LYS A N 1
ATOM 1605 C CA . LYS A 1 190 ? 48.177 4.108 -37.326 1.00 69.44 190 LYS A CA 1
ATOM 1606 C C . LYS A 1 190 ? 49.270 5.034 -36.788 1.00 69.44 190 LYS A C 1
ATOM 1608 O O . LYS A 1 190 ? 50.291 5.159 -37.441 1.00 69.44 190 LYS A O 1
ATOM 1613 N N . LYS A 1 191 ? 49.068 5.652 -35.619 1.00 65.81 191 LYS A N 1
ATOM 1614 C CA . LYS A 1 191 ? 50.086 6.481 -34.949 1.00 65.81 191 LYS A CA 1
ATOM 1615 C C . LYS A 1 191 ? 51.228 5.679 -34.325 1.00 65.81 191 LYS A C 1
ATOM 1617 O O . LYS A 1 191 ? 52.286 6.246 -34.131 1.00 65.81 191 LYS A O 1
ATOM 1622 N N . ILE A 1 192 ? 51.003 4.416 -33.964 1.00 69.44 192 ILE A N 1
ATOM 1623 C CA . ILE A 1 192 ? 52.061 3.532 -33.443 1.00 69.44 192 ILE A CA 1
ATOM 1624 C C . ILE A 1 192 ? 52.927 2.971 -34.579 1.00 69.44 192 ILE A C 1
ATOM 1626 O O . ILE A 1 192 ? 54.105 2.708 -34.378 1.00 69.44 192 ILE A O 1
ATOM 1630 N N . ASN A 1 193 ? 52.340 2.787 -35.765 1.00 63.38 193 ASN A N 1
ATOM 1631 C CA . ASN A 1 193 ? 53.000 2.204 -36.937 1.00 63.38 193 ASN A CA 1
ATOM 1632 C C . ASN A 1 193 ? 53.531 3.260 -37.938 1.00 63.38 193 ASN A C 1
ATOM 1634 O O . ASN A 1 193 ? 53.803 2.918 -39.088 1.00 63.38 193 ASN A O 1
ATOM 1638 N N . SER A 1 194 ? 53.616 4.534 -37.539 1.00 52.50 194 SER A N 1
ATOM 1639 C CA . SER A 1 194 ? 54.291 5.637 -38.251 1.00 52.50 194 SER A CA 1
ATOM 1640 C C . SER A 1 194 ? 55.375 6.207 -37.356 1.00 52.50 194 SER A C 1
ATOM 1642 O O . SER A 1 194 ? 56.425 6.582 -37.911 1.00 52.50 194 SER A O 1
#

Foldseek 3Di:
DDPVVVVVVVVVVVVVVVVVCVVVVFDWDADPVDRDTDGDPPPDPPQQAAELVVDDFFDWFKWFFADADPQFTFTCRSHPGTATEGVVLVQCFLVCVVPPDGDDDDDHGDIGGGWGFHDRDNPVSYTYTYPDDPVRVLSSCVVVVVDDPVVNCVVPVDPVVVVCVVVVVVVVVVVVVVVVVVVVVVVVVVVVVD

Radius of gyration: 32.69 Å; chains: 1; bounding box: 102×38×87 Å